Protein AF-A0A444VZX0-F1 (afdb_monomer)

Solvent-accessible surface area (backbone atoms only — not comparable to full-atom values): 15042 Å² total; per-residue (Å²): 101,45,39,44,48,32,35,31,40,82,99,42,79,63,57,51,52,61,85,56,46,52,55,49,30,54,54,52,35,51,49,31,54,76,71,71,57,57,65,90,36,51,33,39,37,41,30,40,38,40,66,66,84,80,56,59,73,70,55,31,53,57,49,48,60,55,55,70,61,46,67,43,80,48,78,61,82,48,37,36,38,34,38,40,73,32,84,66,82,77,86,50,72,66,57,45,50,54,53,50,51,56,46,49,51,56,51,60,78,64,62,54,93,86,54,81,51,58,67,67,59,52,51,51,53,52,53,52,49,51,59,52,53,75,78,45,66,46,57,60,53,37,52,52,50,50,52,50,53,52,52,52,46,38,50,54,42,50,50,57,47,51,53,56,74,70,53,91,69,72,57,74,26,62,67,75,46,52,45,81,46,51,67,38,86,99,53,40,68,58,77,47,59,88,50,49,62,60,53,30,50,56,50,45,50,56,39,53,77,68,65,44,50,31,47,96,48,38,47,48,26,26,23,31,14,61,36,65,66,63,14,44,54,69,47,57,83,44,100,89,53,48,43,76,45,74,43,61,42,74,67,49,80,52,51,82,75,46,53,73,76,59,51,65,71,71,104

pLDDT: mean 87.08, std 11.89, range [40.94, 98.19]

Radius of gyration: 23.65 Å; Cα contacts (8 Å, |Δi|>4): 360; chains: 1; bounding box: 52×46×70 Å

Structure (mmCIF, N/CA/C/O backbone):
data_AF-A0A444VZX0-F1
#
_entry.id   AF-A0A444VZX0-F1
#
loop_
_atom_site.group_PDB
_atom_site.id
_atom_site.type_symbol
_atom_site.label_atom_id
_atom_site.label_alt_id
_atom_site.label_comp_id
_atom_site.label_asym_id
_atom_site.label_entity_id
_atom_site.label_seq_id
_atom_site.pdbx_PDB_ins_code
_atom_site.Cartn_x
_atom_site.Cartn_y
_atom_site.Cartn_z
_atom_site.occupancy
_atom_site.B_iso_or_equiv
_atom_site.auth_seq_id
_atom_site.auth_comp_id
_atom_site.auth_asym_id
_atom_site.auth_atom_id
_atom_site.pdbx_PDB_model_num
ATOM 1 N N . MET A 1 1 ? -4.547 5.416 -11.842 1.00 91.88 1 MET A N 1
ATOM 2 C CA . MET A 1 1 ? -3.851 4.117 -11.771 1.00 91.88 1 MET A CA 1
ATOM 3 C C . MET A 1 1 ? -2.953 4.134 -10.544 1.00 91.88 1 MET A C 1
ATOM 5 O O . MET A 1 1 ? -2.500 5.214 -10.205 1.00 91.88 1 MET A O 1
ATOM 9 N N . GLN A 1 2 ? -2.724 3.003 -9.884 1.00 94.38 2 GLN A N 1
ATOM 10 C CA . GLN A 1 2 ? -1.768 2.849 -8.784 1.00 94.38 2 GLN A CA 1
ATOM 11 C C . GLN A 1 2 ? -0.702 1.826 -9.175 1.00 94.38 2 GLN A C 1
ATOM 13 O O . GLN A 1 2 ? -1.006 0.857 -9.871 1.00 94.38 2 GLN A O 1
ATOM 18 N N . ILE A 1 3 ? 0.539 2.054 -8.749 1.00 96.31 3 ILE A N 1
ATOM 19 C CA . ILE A 1 3 ? 1.652 1.128 -8.966 1.00 96.31 3 ILE A CA 1
ATOM 20 C C . ILE A 1 3 ? 2.151 0.677 -7.601 1.00 96.31 3 ILE A C 1
ATOM 22 O O . ILE A 1 3 ? 2.484 1.506 -6.755 1.00 96.31 3 ILE A O 1
ATOM 26 N N . TYR A 1 4 ? 2.214 -0.632 -7.401 1.00 95.56 4 TYR A N 1
ATOM 27 C CA . TYR A 1 4 ? 2.675 -1.244 -6.168 1.00 95.56 4 TYR A CA 1
ATOM 28 C C . TYR A 1 4 ? 3.956 -2.020 -6.413 1.00 95.56 4 TYR A C 1
ATOM 30 O O . TYR A 1 4 ? 4.029 -2.845 -7.320 1.00 95.56 4 TYR A O 1
ATOM 38 N N . PHE A 1 5 ? 4.937 -1.804 -5.546 1.00 95.00 5 PHE A N 1
ATOM 39 C CA . PHE A 1 5 ? 6.084 -2.689 -5.412 1.00 95.00 5 PHE A CA 1
ATOM 40 C C . PHE A 1 5 ? 5.867 -3.522 -4.163 1.00 95.00 5 PHE A C 1
ATOM 42 O O . PHE A 1 5 ? 5.698 -2.967 -3.080 1.00 95.00 5 PHE A O 1
ATOM 49 N N . ILE A 1 6 ? 5.802 -4.843 -4.316 1.00 93.75 6 ILE A N 1
ATOM 50 C CA . ILE A 1 6 ? 5.416 -5.740 -3.223 1.00 93.75 6 ILE A CA 1
ATOM 51 C C . ILE A 1 6 ? 6.531 -6.741 -2.988 1.00 93.75 6 ILE A C 1
ATOM 53 O O . ILE A 1 6 ? 6.875 -7.505 -3.886 1.00 93.75 6 ILE A O 1
ATOM 57 N N . LYS A 1 7 ? 7.074 -6.795 -1.775 1.00 91.38 7 LYS A N 1
ATOM 58 C CA . LYS A 1 7 ? 8.040 -7.833 -1.407 1.00 91.38 7 LYS A CA 1
ATOM 59 C C . LYS A 1 7 ? 7.315 -9.122 -1.025 1.00 91.38 7 LYS A C 1
ATOM 61 O O . LYS A 1 7 ? 6.342 -9.127 -0.270 1.00 91.38 7 LYS A O 1
ATOM 66 N N . SER A 1 8 ? 7.807 -10.237 -1.552 1.00 89.19 8 SER A N 1
ATOM 67 C CA . SER A 1 8 ? 7.334 -11.580 -1.224 1.00 89.19 8 SER A CA 1
ATOM 68 C C . SER A 1 8 ? 8.528 -12.488 -0.961 1.00 89.19 8 SER A C 1
ATOM 70 O O . SER A 1 8 ? 9.510 -12.455 -1.689 1.00 89.19 8 SER A O 1
ATOM 72 N N . GLY A 1 9 ? 8.464 -13.301 0.085 1.00 82.56 9 GLY A N 1
ATOM 73 C CA . GLY A 1 9 ? 9.502 -14.250 0.471 1.00 82.56 9 GLY A CA 1
ATOM 74 C C . GLY A 1 9 ? 8.897 -15.470 1.160 1.00 82.56 9 GLY A C 1
ATOM 75 O O . GLY A 1 9 ? 7.684 -15.563 1.353 1.00 82.56 9 GLY A O 1
ATOM 76 N N . PHE A 1 10 ? 9.735 -16.433 1.542 1.00 81.38 10 PHE A N 1
ATOM 77 C CA . PHE A 1 10 ? 9.251 -17.622 2.244 1.00 81.38 10 PHE A CA 1
ATOM 78 C C . PHE A 1 10 ? 8.610 -17.253 3.591 1.00 81.38 10 PHE A C 1
ATOM 80 O O . PHE A 1 10 ? 9.274 -16.675 4.453 1.00 81.38 10 PHE A O 1
ATOM 87 N N . ASN A 1 11 ? 7.331 -17.607 3.762 1.00 79.56 11 ASN A N 1
ATOM 88 C CA . ASN A 1 11 ? 6.484 -17.253 4.911 1.00 79.56 11 ASN A CA 1
ATOM 89 C C . ASN A 1 11 ? 6.357 -15.743 5.184 1.00 79.56 11 ASN A C 1
ATOM 91 O O . ASN A 1 11 ? 6.010 -15.342 6.292 1.00 79.56 11 ASN A O 1
ATOM 95 N N . SER A 1 12 ? 6.616 -14.896 4.187 1.00 77.19 12 SER A N 1
ATOM 96 C CA . SER A 1 12 ? 6.438 -13.449 4.293 1.00 77.19 12 SER A CA 1
ATOM 97 C C . SER A 1 12 ? 5.817 -12.909 3.012 1.00 77.19 12 SER A C 1
ATOM 99 O O . SER A 1 12 ? 6.392 -13.042 1.933 1.00 77.19 12 SER A O 1
ATOM 101 N N . TYR A 1 13 ? 4.662 -12.270 3.118 1.00 76.06 13 TYR A N 1
ATOM 102 C CA . TYR A 1 13 ? 4.035 -11.570 2.005 1.00 76.06 13 TYR A CA 1
ATOM 103 C C . TYR A 1 13 ? 3.615 -10.184 2.471 1.00 76.06 13 TYR A C 1
ATOM 105 O O . TYR A 1 13 ? 2.982 -10.056 3.519 1.00 76.06 13 TYR A O 1
ATOM 113 N N . GLY A 1 14 ? 3.971 -9.168 1.693 1.00 71.31 14 GLY A N 1
ATOM 114 C CA . GLY A 1 14 ? 3.689 -7.777 2.014 1.00 71.31 14 GLY A CA 1
ATOM 115 C C . GLY A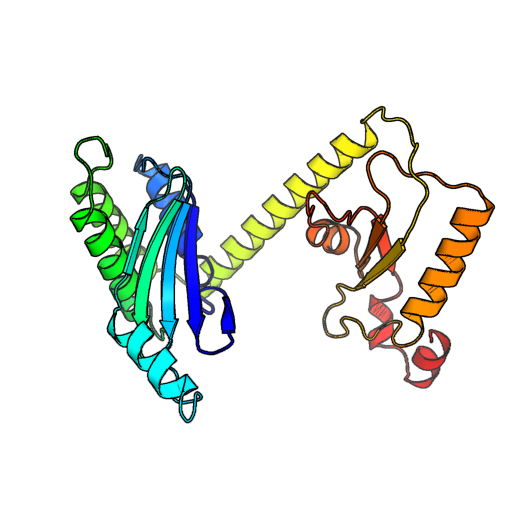 1 14 ? 4.950 -6.976 2.329 1.00 71.31 14 GLY A C 1
ATOM 116 O O . GLY A 1 14 ? 6.024 -7.518 2.587 1.00 71.31 14 GLY A O 1
ATOM 117 N N . GLY A 1 15 ? 4.792 -5.656 2.279 1.00 76.19 15 GLY A N 1
ATOM 118 C CA . GLY A 1 15 ? 5.885 -4.688 2.322 1.00 76.19 15 GLY A CA 1
ATOM 119 C C . GLY A 1 15 ? 6.195 -4.114 0.940 1.00 76.19 15 GLY A C 1
ATOM 120 O O . GLY A 1 15 ? 5.891 -4.730 -0.078 1.00 76.19 15 GLY A O 1
ATOM 121 N N . THR A 1 16 ? 6.791 -2.926 0.925 1.00 85.19 16 THR A N 1
ATOM 122 C CA . THR A 1 16 ? 7.239 -2.205 -0.278 1.00 85.19 16 THR A CA 1
ATOM 123 C C . THR A 1 16 ? 8.768 -2.104 -0.273 1.00 85.19 16 THR A C 1
ATOM 125 O O . THR A 1 16 ? 9.436 -2.765 0.531 1.00 85.19 16 THR A O 1
ATOM 128 N N . PHE A 1 17 ? 9.349 -1.327 -1.181 1.00 90.06 17 PHE A N 1
ATOM 129 C CA . PHE A 1 17 ? 10.746 -0.930 -1.078 1.00 90.06 17 PHE A CA 1
ATOM 130 C C . PHE A 1 17 ? 11.054 -0.302 0.286 1.00 90.06 17 PHE A C 1
ATOM 132 O O . PHE A 1 17 ? 10.196 0.306 0.932 1.00 90.06 17 PHE A O 1
ATOM 139 N N . ASN A 1 18 ? 12.297 -0.461 0.728 1.00 87.81 18 ASN A N 1
ATOM 140 C CA . ASN A 1 18 ? 12.760 0.194 1.944 1.00 87.81 18 ASN A CA 1
ATOM 141 C C . ASN A 1 18 ? 12.921 1.703 1.709 1.00 87.81 18 ASN A C 1
ATOM 143 O O . ASN A 1 18 ? 13.042 2.157 0.571 1.00 87.81 18 ASN A O 1
ATOM 147 N N . GLU A 1 19 ? 12.953 2.491 2.783 1.00 88.50 19 GLU A N 1
ATOM 148 C CA . GLU A 1 19 ? 13.350 3.900 2.691 1.00 88.50 19 GLU A CA 1
ATOM 149 C C . GLU A 1 19 ? 14.753 4.036 2.071 1.00 88.50 19 GLU A C 1
ATOM 151 O O . GLU A 1 19 ? 15.626 3.214 2.373 1.00 88.50 19 GLU A O 1
ATOM 156 N N . PRO A 1 20 ? 14.987 5.051 1.216 1.00 92.06 20 PRO A N 1
ATOM 157 C CA . PRO A 1 20 ? 14.093 6.170 0.869 1.00 92.06 20 PRO A CA 1
ATOM 158 C C . PRO A 1 20 ? 13.141 5.906 -0.322 1.00 92.06 20 PRO A C 1
ATOM 160 O O . PRO A 1 20 ? 12.580 6.830 -0.897 1.00 92.06 20 PRO A O 1
ATOM 163 N N . PHE A 1 21 ? 12.957 4.657 -0.740 1.00 92.50 21 PHE A N 1
ATOM 164 C CA . PHE A 1 21 ? 12.281 4.309 -1.997 1.00 92.50 21 PHE A CA 1
ATOM 165 C C . PHE A 1 21 ? 10.831 3.842 -1.829 1.00 92.50 21 PHE A C 1
ATOM 167 O O . PHE A 1 21 ? 10.167 3.475 -2.803 1.00 92.50 21 PHE A O 1
ATOM 174 N N . ARG A 1 22 ? 10.335 3.846 -0.588 1.00 91.06 22 ARG A N 1
ATOM 175 C CA . ARG A 1 22 ? 9.028 3.320 -0.167 1.00 91.06 22 ARG A CA 1
ATOM 176 C C . ARG A 1 22 ? 7.875 3.769 -1.068 1.00 91.06 22 ARG A C 1
ATOM 178 O O . ARG A 1 22 ? 6.985 2.968 -1.359 1.00 91.06 22 ARG A O 1
ATOM 185 N N . TYR A 1 23 ? 7.918 5.026 -1.513 1.00 94.19 23 TYR A N 1
ATOM 186 C CA . TYR A 1 23 ? 6.854 5.692 -2.268 1.00 94.19 23 TYR A CA 1
ATOM 187 C C . TYR A 1 23 ? 7.107 5.791 -3.780 1.00 94.19 23 TYR A C 1
ATOM 189 O O . TYR A 1 23 ? 6.368 6.482 -4.476 1.00 94.19 23 TYR A O 1
ATOM 197 N N . LEU A 1 24 ? 8.096 5.079 -4.336 1.00 94.75 24 LEU A N 1
ATOM 198 C CA . LEU A 1 24 ? 8.373 5.133 -5.781 1.00 94.75 24 LEU A CA 1
ATOM 199 C C . LEU A 1 24 ? 7.185 4.724 -6.656 1.00 94.75 24 LEU A C 1
ATOM 201 O O . LEU A 1 24 ? 7.001 5.281 -7.734 1.00 94.75 24 LEU A O 1
ATOM 205 N N . GLY A 1 25 ? 6.347 3.794 -6.192 1.00 95.81 25 GLY A N 1
ATOM 206 C CA . GLY A 1 25 ? 5.107 3.441 -6.887 1.00 95.81 25 GLY A CA 1
ATOM 207 C C . GLY A 1 25 ? 4.177 4.643 -7.071 1.00 95.81 25 GLY A C 1
ATOM 208 O O . GLY A 1 25 ? 3.657 4.864 -8.166 1.00 95.81 25 GLY A O 1
ATOM 209 N N . ASN A 1 26 ? 4.027 5.461 -6.025 1.00 95.88 26 ASN A N 1
ATOM 210 C CA . ASN A 1 26 ? 3.264 6.707 -6.066 1.00 95.88 26 ASN A CA 1
ATOM 211 C C . ASN A 1 26 ? 3.921 7.730 -6.993 1.00 95.88 26 ASN A C 1
ATOM 213 O O . ASN A 1 26 ? 3.251 8.231 -7.890 1.00 95.88 26 ASN A O 1
ATOM 217 N N . ILE A 1 27 ? 5.231 7.952 -6.845 1.00 96.56 27 ILE A N 1
ATOM 218 C CA . ILE A 1 27 ? 5.994 8.910 -7.659 1.00 96.56 27 ILE A CA 1
ATOM 219 C C . ILE A 1 27 ? 5.842 8.603 -9.158 1.00 96.56 27 ILE A C 1
ATOM 221 O O . ILE A 1 27 ? 5.518 9.490 -9.947 1.00 96.56 27 ILE A O 1
ATOM 225 N N . ILE A 1 28 ? 6.010 7.339 -9.561 1.00 97.56 28 ILE A N 1
ATOM 226 C CA . ILE A 1 28 ? 5.857 6.922 -10.965 1.00 97.56 28 ILE A CA 1
ATOM 227 C C . ILE A 1 28 ? 4.407 7.097 -11.425 1.00 97.56 28 ILE A C 1
ATOM 229 O O . ILE A 1 28 ? 4.157 7.601 -12.518 1.00 97.56 28 ILE A O 1
ATOM 233 N N . SER A 1 29 ? 3.441 6.690 -10.599 1.00 96.38 29 SER A N 1
ATOM 234 C CA . SER A 1 29 ? 2.014 6.830 -10.902 1.00 96.38 29 SER A CA 1
ATOM 235 C C . SER A 1 29 ? 1.614 8.292 -11.134 1.00 96.38 29 SER A C 1
ATOM 237 O O . SER A 1 29 ? 0.8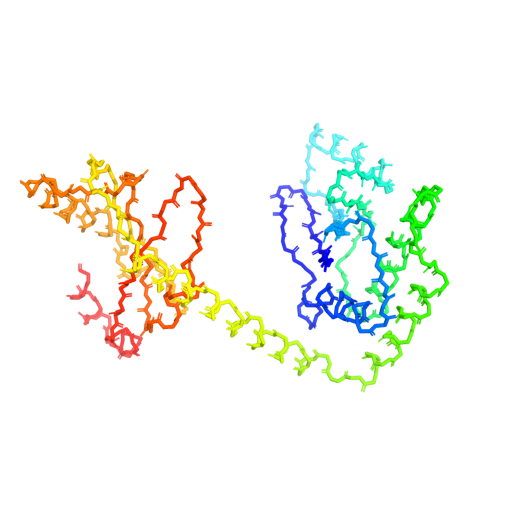77 8.593 -12.077 1.00 96.38 29 SER A O 1
ATOM 239 N N . ASP A 1 30 ? 2.089 9.202 -10.288 1.00 96.06 30 ASP A N 1
ATOM 240 C CA . ASP A 1 30 ? 1.785 10.627 -10.390 1.00 96.06 30 ASP A CA 1
ATOM 241 C C . ASP A 1 30 ? 2.485 11.250 -11.594 1.00 96.06 30 ASP A C 1
ATOM 243 O O . ASP A 1 30 ? 1.854 11.989 -12.351 1.00 96.06 30 ASP A O 1
ATOM 247 N N . ARG A 1 31 ? 3.736 10.859 -11.864 1.00 97.06 31 ARG A N 1
ATOM 248 C CA . ARG A 1 31 ? 4.437 11.257 -13.085 1.00 97.06 31 ARG A CA 1
ATOM 249 C C . ARG A 1 31 ? 3.688 10.792 -14.339 1.00 97.06 31 ARG A C 1
ATOM 251 O O . ARG A 1 31 ? 3.440 11.600 -15.225 1.00 97.06 31 ARG A O 1
ATOM 258 N N . PHE A 1 32 ? 3.250 9.536 -14.410 1.00 97.19 32 PHE A N 1
ATOM 259 C CA . PHE A 1 32 ? 2.439 9.051 -15.532 1.00 97.19 32 PHE A CA 1
ATOM 260 C C . PHE A 1 32 ? 1.141 9.836 -15.706 1.00 97.19 32 PHE A C 1
ATOM 262 O O . PHE A 1 32 ? 0.771 10.146 -16.835 1.00 97.19 32 PHE A O 1
ATOM 269 N N . ARG A 1 33 ? 0.470 10.207 -14.612 1.00 95.12 33 ARG A N 1
ATOM 270 C CA . ARG A 1 33 ? -0.738 11.036 -14.681 1.00 95.12 33 ARG A CA 1
ATOM 271 C C . ARG A 1 33 ? -0.444 12.415 -15.268 1.00 95.12 33 ARG A C 1
ATOM 273 O O . ARG A 1 33 ? -1.153 12.834 -16.176 1.00 95.12 33 ARG A O 1
ATOM 280 N N . THR A 1 34 ? 0.597 13.086 -14.779 1.00 96.44 34 THR A N 1
ATOM 281 C CA . THR A 1 34 ? 1.019 14.413 -15.258 1.00 96.44 34 THR A CA 1
ATOM 282 C C . THR A 1 34 ? 1.380 14.389 -16.739 1.00 96.44 34 THR A C 1
ATOM 284 O O . THR A 1 34 ? 1.002 15.287 -17.484 1.00 96.44 34 THR A O 1
ATOM 287 N N . GLU A 1 35 ? 2.042 13.325 -17.187 1.00 96.38 35 GLU A N 1
ATOM 288 C CA . GLU A 1 35 ? 2.453 13.165 -18.582 1.00 96.38 35 GLU A CA 1
ATOM 289 C C . GLU A 1 35 ? 1.333 12.611 -19.477 1.00 96.38 35 GLU A C 1
ATOM 291 O O . GLU A 1 35 ? 1.541 12.426 -20.672 1.00 96.38 35 GLU A O 1
ATOM 296 N N . GLY A 1 36 ? 0.138 12.315 -18.953 1.00 94.44 36 GLY A N 1
ATOM 297 C CA . GLY A 1 36 ? -0.966 11.745 -19.735 1.00 94.44 36 GLY A CA 1
ATOM 298 C C . GLY A 1 36 ? -0.657 10.340 -20.267 1.00 94.44 36 GLY A C 1
ATOM 299 O O . GLY A 1 36 ? -0.855 10.053 -21.451 1.00 94.44 36 GLY A O 1
ATOM 300 N N . VAL A 1 37 ? -0.083 9.487 -19.420 1.00 94.88 37 VAL A N 1
ATOM 301 C CA . VAL A 1 37 ? 0.106 8.051 -19.648 1.00 94.88 37 VAL A CA 1
ATOM 302 C C . VAL A 1 37 ? -1.035 7.306 -18.958 1.00 94.88 37 VAL A C 1
ATOM 304 O O . VAL A 1 37 ? -1.134 7.285 -17.730 1.00 94.88 37 VAL A O 1
ATOM 307 N N . GLU A 1 38 ? -1.884 6.655 -19.750 1.00 91.50 38 GLU A N 1
ATOM 308 C CA . GLU A 1 38 ? -3.048 5.922 -19.253 1.00 91.50 38 GLU A CA 1
ATOM 309 C C . GLU A 1 38 ? -2.946 4.434 -19.570 1.00 91.50 38 GLU A C 1
ATOM 311 O O . GLU A 1 38 ? -2.805 4.035 -20.724 1.00 91.50 38 GLU A O 1
ATOM 316 N N . PHE A 1 39 ? -3.068 3.601 -18.539 1.00 93.94 39 PHE A N 1
ATOM 317 C CA . PHE A 1 39 ? -3.189 2.156 -18.689 1.00 93.94 39 PHE A CA 1
ATOM 318 C C . PHE A 1 39 ? -4.659 1.734 -18.571 1.00 93.94 39 PHE A C 1
ATOM 320 O O . PHE A 1 39 ? -5.412 2.338 -17.806 1.00 93.94 39 PHE A O 1
ATOM 327 N N . PRO A 1 40 ? -5.073 0.633 -19.223 1.00 92.62 40 PRO A N 1
ATOM 328 C CA . PRO A 1 40 ? -6.434 0.098 -19.114 1.00 92.62 40 PRO A CA 1
ATOM 329 C C . PRO A 1 40 ? -6.712 -0.590 -17.763 1.00 92.62 40 PRO A C 1
ATOM 331 O O . PRO A 1 40 ? -7.730 -1.261 -17.602 1.00 92.62 40 PRO A O 1
ATOM 334 N N . PHE A 1 41 ? -5.801 -0.463 -16.797 1.00 93.06 41 PHE A N 1
ATOM 335 C CA . PHE A 1 41 ? -5.882 -1.076 -15.479 1.00 93.06 41 PHE A CA 1
ATOM 336 C C . PHE A 1 41 ? -5.922 0.004 -14.407 1.00 93.06 41 PHE A C 1
ATOM 338 O O . PHE A 1 41 ? -5.323 1.072 -14.537 1.00 93.06 41 PHE A O 1
ATOM 345 N N . LYS A 1 42 ? -6.597 -0.305 -13.304 1.00 95.12 42 LYS A N 1
ATOM 346 C CA . LYS A 1 42 ? -6.561 0.533 -12.109 1.00 95.12 42 LYS A CA 1
ATOM 347 C C . LYS A 1 42 ? -5.248 0.359 -11.359 1.00 95.12 42 LYS A C 1
ATOM 349 O O . LYS A 1 42 ? -4.761 1.338 -10.803 1.00 95.12 42 LYS A O 1
ATOM 354 N N . GLU A 1 43 ? -4.679 -0.842 -11.384 1.00 96.69 43 GLU A N 1
ATOM 355 C CA . GLU A 1 43 ? -3.537 -1.228 -10.557 1.00 96.69 43 GLU A CA 1
ATOM 356 C C . GLU A 1 43 ? -2.492 -2.002 -11.371 1.00 96.69 43 GLU A C 1
ATOM 358 O O . GLU A 1 43 ? -2.831 -2.856 -12.196 1.00 96.69 43 GLU A O 1
ATOM 363 N N . ILE A 1 44 ? -1.218 -1.702 -11.124 1.00 97.38 44 ILE A N 1
ATOM 364 C CA . ILE A 1 44 ? -0.065 -2.474 -11.587 1.00 97.38 44 ILE A CA 1
ATOM 365 C C . ILE A 1 44 ? 0.720 -2.915 -10.355 1.00 97.38 44 ILE A C 1
ATOM 367 O O . ILE A 1 44 ? 1.157 -2.083 -9.569 1.00 97.38 44 ILE A O 1
ATOM 371 N N . GLU A 1 45 ? 0.946 -4.211 -10.202 1.00 97.19 45 GLU A N 1
ATOM 372 C CA . GLU A 1 45 ? 1.787 -4.769 -9.149 1.00 97.19 45 GLU A CA 1
ATOM 373 C C . GLU A 1 45 ? 3.080 -5.322 -9.742 1.00 97.19 45 GLU A C 1
ATOM 375 O O . GLU A 1 45 ? 3.067 -6.185 -10.621 1.00 97.19 45 GLU A O 1
ATOM 380 N N . ILE A 1 46 ? 4.212 -4.874 -9.219 1.00 96.94 46 ILE A N 1
ATOM 381 C CA . ILE A 1 46 ? 5.521 -5.471 -9.456 1.00 96.94 46 ILE A CA 1
ATOM 382 C C . ILE A 1 46 ? 5.929 -6.163 -8.155 1.00 96.94 46 ILE A C 1
ATOM 384 O O . ILE A 1 46 ? 6.371 -5.544 -7.187 1.00 96.94 46 ILE A O 1
ATOM 388 N N . ILE A 1 47 ? 5.723 -7.476 -8.120 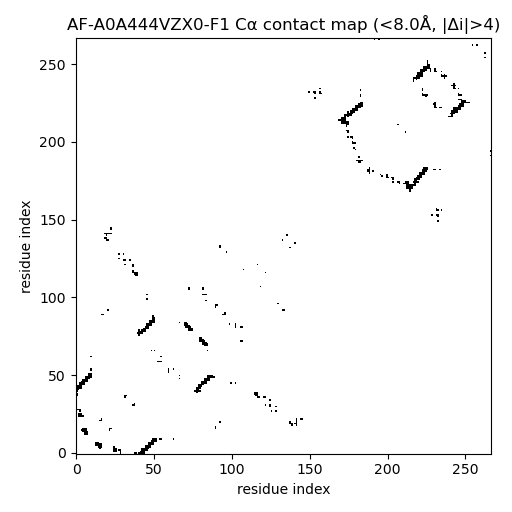1.00 95.94 47 ILE A N 1
ATOM 389 C CA . ILE A 1 47 ? 6.020 -8.332 -6.977 1.00 95.94 47 ILE A CA 1
ATOM 390 C C . ILE A 1 47 ? 7.477 -8.784 -7.073 1.00 95.94 47 ILE A C 1
ATOM 392 O O . ILE A 1 47 ? 7.883 -9.428 -8.038 1.00 95.94 47 ILE A O 1
ATOM 396 N N . LEU A 1 48 ? 8.255 -8.486 -6.044 1.00 94.62 48 LEU A N 1
ATOM 397 C CA . LEU A 1 48 ? 9.652 -8.855 -5.894 1.00 94.62 48 LEU A CA 1
ATOM 398 C C . LEU A 1 48 ? 9.731 -10.117 -5.035 1.00 94.62 48 LEU A C 1
ATOM 400 O O . LEU A 1 48 ? 9.644 -10.061 -3.806 1.00 94.62 48 LEU A O 1
ATOM 404 N N . ALA A 1 49 ? 9.858 -11.268 -5.692 1.00 94.38 49 ALA A N 1
ATOM 405 C CA . ALA A 1 49 ? 10.037 -12.548 -5.025 1.00 94.38 49 ALA A CA 1
ATOM 406 C C . ALA A 1 49 ? 11.495 -12.692 -4.573 1.00 94.38 49 ALA A C 1
ATOM 408 O O . ALA A 1 49 ? 12.376 -12.984 -5.379 1.00 94.38 49 ALA A O 1
ATOM 409 N N . LEU A 1 50 ? 11.740 -12.481 -3.282 1.00 92.00 50 LEU A N 1
ATOM 410 C CA . LEU A 1 50 ? 13.028 -12.634 -2.615 1.00 92.00 50 LEU A CA 1
ATOM 411 C C . LEU A 1 50 ? 13.351 -14.108 -2.417 1.00 92.00 50 LEU A C 1
ATOM 413 O O . LEU A 1 50 ? 12.619 -14.834 -1.732 1.00 92.00 50 LEU A O 1
ATOM 417 N N . PHE A 1 51 ? 14.473 -14.529 -3.000 1.00 92.38 51 PHE A N 1
ATOM 418 C CA . PHE A 1 51 ? 15.004 -15.869 -2.822 1.00 92.38 51 PHE A CA 1
ATOM 419 C C . PHE A 1 51 ? 15.287 -16.155 -1.340 1.00 92.38 51 PHE A C 1
ATOM 421 O O . PHE A 1 51 ? 15.858 -15.331 -0.622 1.00 92.38 51 PHE A O 1
ATOM 428 N N . SER A 1 52 ? 14.909 -17.342 -0.869 1.00 90.12 52 SER A N 1
ATOM 429 C CA . SER A 1 52 ? 15.101 -17.764 0.513 1.00 90.12 52 SER A CA 1
ATOM 430 C C . SER A 1 52 ? 15.673 -19.171 0.594 1.00 90.12 52 SER A C 1
ATOM 432 O O . SER A 1 52 ? 15.081 -20.126 0.107 1.00 90.12 52 SER A O 1
ATOM 434 N N . ASN A 1 53 ? 16.781 -19.309 1.322 1.00 88.56 53 ASN A N 1
ATOM 435 C CA . ASN A 1 53 ? 17.350 -20.606 1.699 1.00 88.56 53 ASN A CA 1
ATOM 436 C C . ASN A 1 53 ? 16.779 -21.160 3.019 1.00 88.56 53 ASN A C 1
ATOM 438 O O . ASN A 1 53 ? 17.249 -22.187 3.504 1.00 88.56 53 ASN A O 1
ATOM 442 N N . LYS A 1 54 ? 15.796 -20.478 3.627 1.00 91.12 54 LYS A N 1
ATOM 443 C CA . LYS A 1 54 ? 15.151 -20.909 4.879 1.00 91.12 54 LYS A CA 1
ATOM 444 C C . LYS A 1 54 ? 14.328 -22.208 4.772 1.00 91.12 54 LYS A C 1
ATOM 446 O O . LYS A 1 54 ? 14.380 -22.970 5.740 1.00 91.12 54 LYS A O 1
ATOM 451 N N . PRO A 1 55 ? 13.568 -22.473 3.688 1.00 90.75 55 PRO A N 1
ATOM 452 C CA . PRO A 1 55 ? 12.808 -23.715 3.560 1.00 90.75 55 PRO A CA 1
ATOM 453 C C . PRO A 1 55 ? 13.720 -24.949 3.635 1.00 90.75 55 PRO A C 1
ATOM 455 O O . PRO A 1 55 ? 14.869 -24.915 3.186 1.00 90.75 55 PRO A O 1
ATOM 458 N N . LYS A 1 56 ? 13.205 -26.066 4.160 1.00 93.12 56 LYS A N 1
ATOM 459 C CA . LYS A 1 56 ? 13.936 -27.341 4.276 1.00 93.12 56 LYS A CA 1
ATOM 460 C C . LYS A 1 56 ? 13.082 -28.508 3.776 1.00 93.12 56 LYS A C 1
ATOM 462 O O . LYS A 1 56 ? 11.860 -28.418 3.764 1.00 93.12 56 LYS A O 1
ATOM 467 N N . GLY A 1 57 ? 13.726 -29.611 3.387 1.00 93.75 57 GLY A N 1
ATOM 468 C CA . GLY A 1 57 ? 13.036 -30.819 2.916 1.00 93.75 57 GLY A CA 1
ATOM 469 C C . GLY A 1 57 ? 12.095 -30.537 1.737 1.00 93.75 57 GLY A C 1
ATOM 470 O O . GLY A 1 57 ? 12.446 -29.766 0.846 1.00 93.75 57 GLY A O 1
ATOM 471 N N . LYS A 1 58 ? 10.886 -31.111 1.771 1.00 92.75 58 LYS A N 1
ATOM 472 C CA . LYS A 1 58 ? 9.863 -30.940 0.723 1.00 92.75 58 LYS A CA 1
ATOM 473 C C . LYS A 1 58 ? 9.471 -29.479 0.486 1.00 92.75 58 LYS A C 1
ATOM 475 O O . LYS A 1 58 ? 9.258 -29.090 -0.656 1.00 92.75 58 LYS A O 1
ATOM 480 N N . ASP A 1 59 ? 9.443 -28.647 1.528 1.00 91.75 59 ASP A N 1
ATOM 481 C CA . ASP A 1 59 ? 9.113 -27.222 1.377 1.00 91.75 59 ASP A CA 1
ATOM 482 C C . ASP A 1 59 ? 10.165 -26.482 0.544 1.00 91.75 59 ASP A C 1
ATOM 484 O O . ASP A 1 59 ? 9.837 -25.538 -0.172 1.00 91.75 59 ASP A O 1
ATOM 488 N N . LYS A 1 60 ? 11.431 -26.921 0.598 1.00 93.25 60 LYS A N 1
ATOM 489 C CA . LYS A 1 60 ? 12.505 -26.378 -0.243 1.00 93.25 60 LYS A CA 1
ATOM 490 C C . LYS A 1 60 ? 12.330 -26.752 -1.705 1.00 93.25 60 LYS A C 1
ATOM 492 O O . LYS A 1 60 ? 12.540 -25.900 -2.560 1.00 93.25 60 LYS A O 1
ATOM 497 N N . GLU A 1 61 ? 11.939 -27.991 -1.985 1.00 93.56 61 GLU A N 1
ATOM 498 C CA . GLU A 1 61 ? 11.645 -28.449 -3.347 1.00 93.56 61 GLU A CA 1
ATOM 499 C C . GLU A 1 61 ? 10.477 -27.647 -3.935 1.00 93.56 61 GLU A C 1
ATOM 501 O O . GLU A 1 61 ? 10.637 -27.016 -4.975 1.00 93.56 61 GLU A O 1
ATOM 506 N N . ILE A 1 62 ? 9.358 -27.548 -3.206 1.00 92.62 62 ILE A N 1
ATOM 507 C CA . ILE A 1 62 ? 8.171 -26.783 -3.627 1.00 92.62 62 ILE A CA 1
ATOM 508 C C . ILE A 1 62 ? 8.511 -25.305 -3.856 1.00 92.62 62 ILE A C 1
ATOM 510 O O . ILE A 1 62 ? 8.113 -24.718 -4.865 1.00 92.62 62 ILE A O 1
ATOM 514 N N . TYR A 1 63 ? 9.243 -24.690 -2.923 1.00 92.12 63 TYR A N 1
ATOM 515 C CA . TYR A 1 63 ? 9.638 -23.289 -3.030 1.00 92.12 63 TYR A CA 1
ATOM 516 C C . TYR A 1 63 ? 10.556 -23.043 -4.233 1.00 92.12 63 TYR A C 1
ATOM 518 O O . TYR A 1 63 ? 10.309 -22.117 -5.005 1.00 92.12 63 TYR A O 1
ATOM 526 N N . ASN A 1 64 ? 11.582 -23.878 -4.423 1.00 93.44 64 ASN A N 1
ATOM 527 C CA . ASN A 1 64 ? 12.503 -23.758 -5.551 1.00 93.44 64 ASN A CA 1
ATOM 528 C C . ASN A 1 64 ? 11.784 -23.977 -6.888 1.00 93.44 64 ASN A C 1
ATOM 530 O O . ASN A 1 64 ? 11.999 -23.208 -7.821 1.00 93.44 64 ASN A O 1
ATOM 534 N N . ASP A 1 65 ? 10.889 -24.962 -6.975 1.00 94.12 65 ASP A N 1
ATOM 535 C CA . ASP A 1 65 ? 10.082 -25.221 -8.171 1.00 94.12 65 ASP A CA 1
ATOM 536 C C . ASP A 1 65 ? 9.180 -24.041 -8.530 1.00 94.12 65 ASP A C 1
ATOM 538 O O . ASP A 1 65 ? 8.982 -23.736 -9.707 1.00 94.12 65 ASP A O 1
ATOM 542 N N . TRP A 1 66 ? 8.607 -23.373 -7.528 1.00 93.62 66 TRP A N 1
ATOM 543 C CA . TRP A 1 66 ? 7.853 -22.142 -7.737 1.00 93.62 66 TRP A CA 1
ATOM 544 C C . TRP A 1 66 ? 8.763 -20.988 -8.182 1.00 93.62 66 TRP A C 1
ATOM 546 O O . TRP A 1 66 ? 8.454 -20.326 -9.173 1.00 93.62 66 TRP A O 1
ATOM 556 N N . PHE A 1 67 ? 9.891 -20.768 -7.498 1.00 94.69 67 PHE A N 1
ATOM 557 C CA . PHE A 1 67 ? 10.816 -19.666 -7.780 1.00 94.69 67 PHE A CA 1
ATOM 558 C C . PHE A 1 67 ? 11.436 -19.778 -9.179 1.00 94.69 67 PHE A C 1
ATOM 560 O O . PHE A 1 67 ? 11.532 -18.790 -9.902 1.00 94.69 67 PHE A O 1
ATOM 567 N N . ASN A 1 68 ? 11.775 -20.995 -9.606 1.00 94.25 68 ASN A N 1
ATOM 568 C CA . ASN A 1 68 ? 12.351 -21.277 -10.923 1.00 94.25 68 ASN A CA 1
ATOM 569 C C . ASN A 1 68 ? 11.365 -21.060 -12.086 1.00 94.25 68 ASN A C 1
ATOM 571 O O . ASN A 1 68 ? 11.783 -21.026 -13.239 1.00 94.25 68 ASN A O 1
ATOM 575 N N . LYS A 1 69 ? 10.062 -20.901 -11.809 1.00 95.31 69 LYS A N 1
ATOM 576 C CA . LYS A 1 69 ? 9.042 -20.559 -12.819 1.0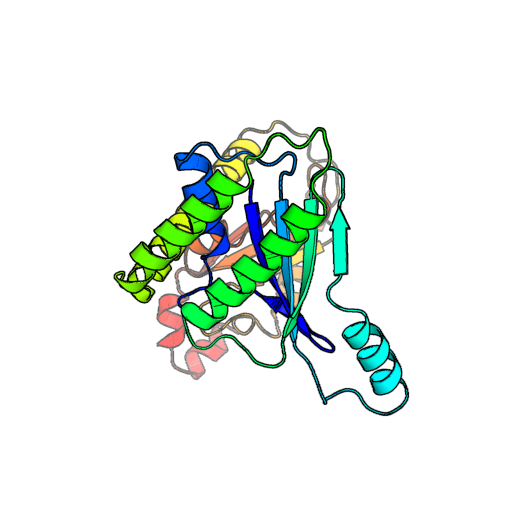0 95.31 69 LYS A CA 1
ATOM 577 C C . LYS A 1 69 ? 8.888 -19.049 -13.027 1.00 95.31 69 LYS A C 1
ATOM 579 O O . LYS A 1 69 ? 8.043 -18.635 -13.818 1.00 95.31 69 LYS A O 1
ATOM 584 N N . LEU A 1 70 ? 9.645 -18.228 -12.301 1.00 96.00 70 LEU A N 1
ATOM 585 C CA . LEU A 1 70 ? 9.635 -16.775 -12.446 1.00 96.00 70 LEU A CA 1
ATOM 586 C C . LEU A 1 70 ? 10.514 -16.325 -13.637 1.00 96.00 70 LEU A C 1
ATOM 588 O O . LEU A 1 70 ? 11.505 -16.985 -13.944 1.00 96.00 70 LEU A O 1
ATOM 592 N N . PRO A 1 71 ? 10.203 -15.187 -14.292 1.00 97.12 71 PRO A N 1
ATOM 593 C CA . PRO A 1 71 ? 9.138 -14.249 -13.953 1.00 97.12 71 PRO A CA 1
ATOM 594 C C . PRO A 1 71 ? 7.740 -14.738 -14.352 1.00 97.12 71 PRO A C 1
ATOM 596 O O . PRO A 1 71 ? 7.560 -15.421 -15.358 1.00 97.12 71 PRO A O 1
ATOM 599 N N . ARG A 1 72 ? 6.723 -14.343 -13.578 1.00 96.06 72 ARG A N 1
ATOM 600 C CA . ARG A 1 72 ? 5.311 -14.654 -13.854 1.00 96.06 72 ARG A CA 1
ATOM 601 C C . ARG A 1 72 ? 4.549 -13.389 -14.226 1.00 96.06 72 ARG A C 1
ATOM 603 O O . ARG A 1 72 ? 4.753 -12.343 -13.624 1.00 96.06 72 ARG A O 1
ATOM 610 N N . PHE A 1 73 ? 3.627 -13.511 -15.175 1.00 97.25 73 PHE A N 1
ATOM 611 C CA . PHE A 1 73 ? 2.707 -12.447 -15.568 1.00 97.25 73 PHE A CA 1
ATOM 612 C C . PHE A 1 73 ? 1.263 -12.845 -15.256 1.00 97.25 73 PHE A C 1
ATOM 614 O O . PHE A 1 73 ? 0.852 -13.979 -15.517 1.00 97.25 73 PHE A O 1
ATOM 621 N N . TYR A 1 74 ? 0.487 -11.904 -14.733 1.00 96.44 74 TYR A N 1
ATOM 622 C CA . TYR A 1 74 ? -0.945 -12.026 -14.506 1.00 96.44 74 TYR A CA 1
ATOM 623 C C . TYR A 1 74 ? -1.662 -10.765 -14.992 1.00 96.44 74 TYR A C 1
ATOM 625 O O . TYR A 1 74 ? -1.189 -9.647 -14.805 1.00 96.44 74 TYR A O 1
ATOM 633 N N . ARG A 1 75 ? -2.833 -10.950 -15.604 1.00 95.38 75 ARG A N 1
ATOM 634 C CA . ARG A 1 75 ? -3.687 -9.860 -16.071 1.00 95.38 75 ARG A CA 1
ATOM 635 C C . ARG A 1 75 ? -5.137 -10.153 -15.721 1.00 95.38 75 ARG A C 1
ATOM 637 O O . ARG A 1 75 ? -5.744 -11.052 -16.299 1.00 95.38 75 ARG A O 1
ATOM 644 N N . GLY A 1 76 ? -5.679 -9.365 -14.804 1.00 93.69 76 GLY A N 1
ATOM 645 C CA . GLY A 1 76 ? -7.097 -9.307 -14.478 1.00 93.69 76 GLY A CA 1
ATOM 646 C C . GLY A 1 76 ? -7.813 -8.161 -15.200 1.00 93.69 76 GLY A C 1
ATOM 647 O O . GLY A 1 76 ? -7.263 -7.503 -16.082 1.00 93.69 76 GLY A O 1
ATOM 648 N N . LYS A 1 77 ? -9.071 -7.919 -14.807 1.00 91.00 77 LYS A N 1
ATOM 649 C CA . LYS A 1 77 ? -9.899 -6.827 -15.351 1.00 91.00 77 LYS A CA 1
ATOM 650 C C . LYS A 1 77 ? -9.405 -5.443 -14.919 1.00 91.00 77 LYS A C 1
ATOM 652 O O . LYS A 1 77 ? -9.368 -4.536 -15.736 1.00 91.00 77 LYS A O 1
ATOM 657 N N . ASN A 1 78 ? -9.049 -5.294 -13.643 1.00 94.44 78 ASN A N 1
ATOM 658 C CA . ASN A 1 78 ? -8.643 -4.012 -13.053 1.00 94.44 78 ASN A CA 1
ATOM 659 C C . ASN A 1 78 ? -7.167 -3.976 -12.645 1.00 94.44 78 ASN A C 1
ATOM 661 O O . ASN A 1 78 ? -6.674 -2.907 -12.305 1.00 94.44 78 ASN A O 1
ATOM 665 N N . ILE A 1 79 ? -6.487 -5.119 -12.662 1.00 96.00 79 ILE A N 1
ATOM 666 C CA . ILE A 1 79 ? -5.142 -5.274 -12.120 1.00 96.00 79 ILE A CA 1
ATOM 667 C C . ILE A 1 79 ? -4.258 -6.027 -13.104 1.00 96.00 79 ILE A C 1
ATOM 669 O O . ILE A 1 79 ? -4.707 -6.973 -13.761 1.00 96.00 79 ILE A O 1
ATOM 673 N N . LEU A 1 80 ? -3.004 -5.618 -13.181 1.00 96.38 80 LEU A N 1
ATOM 674 C CA . LEU A 1 80 ? -1.933 -6.346 -13.835 1.00 96.38 80 LEU A CA 1
ATOM 675 C C . LEU A 1 80 ? -0.855 -6.622 -12.792 1.00 96.38 80 LEU A C 1
ATOM 677 O O . LEU A 1 80 ? -0.480 -5.709 -12.069 1.00 96.38 80 LEU A O 1
ATOM 681 N N . SER A 1 81 ? -0.319 -7.840 -12.751 1.00 97.19 81 SER A N 1
ATOM 682 C CA . SER A 1 81 ? 0.754 -8.186 -11.815 1.00 97.19 81 SE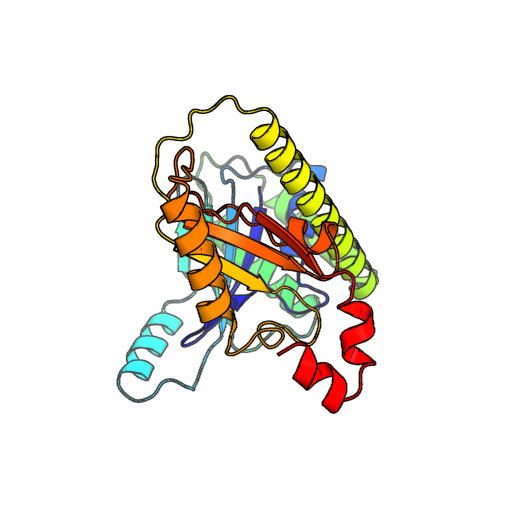R A CA 1
ATOM 683 C C . SER A 1 81 ? 1.908 -8.883 -12.534 1.00 97.19 81 SER A C 1
ATOM 685 O O . SER A 1 81 ? 1.703 -9.802 -13.332 1.00 97.19 81 SER A O 1
ATOM 687 N N . VAL A 1 82 ? 3.134 -8.473 -12.226 1.00 97.88 82 VAL A N 1
ATOM 688 C CA . VAL A 1 82 ? 4.379 -9.110 -12.662 1.00 97.88 82 VAL A CA 1
ATOM 689 C C . VAL A 1 82 ? 5.138 -9.565 -11.427 1.00 97.88 82 VAL A C 1
ATOM 691 O O . VAL A 1 82 ? 5.389 -8.768 -10.533 1.00 97.88 82 VAL A O 1
ATOM 694 N N . THR A 1 83 ? 5.525 -10.836 -11.363 1.00 97.25 83 THR A N 1
ATOM 695 C CA . THR A 1 83 ? 6.377 -11.363 -10.290 1.00 97.25 83 THR A CA 1
ATOM 696 C C . THR A 1 83 ? 7.783 -11.589 -10.821 1.00 97.25 83 THR A C 1
ATOM 698 O O . THR A 1 83 ? 7.973 -12.416 -11.712 1.00 97.25 83 THR A O 1
ATOM 701 N N . LEU A 1 84 ? 8.758 -10.866 -10.274 1.00 96.75 84 LEU A N 1
ATOM 702 C CA . LEU A 1 84 ? 10.169 -10.916 -10.646 1.00 96.75 84 LEU A CA 1
ATOM 703 C C . LEU A 1 84 ? 10.974 -11.714 -9.609 1.00 96.75 84 LEU A C 1
ATOM 705 O O . LEU A 1 84 ? 10.777 -11.502 -8.410 1.00 96.75 84 LEU A O 1
ATOM 709 N N . PRO A 1 85 ? 11.907 -12.587 -10.033 1.00 95.44 85 PRO A N 1
ATOM 710 C CA . PRO A 1 85 ? 12.849 -13.208 -9.112 1.00 95.44 85 PRO A CA 1
ATOM 711 C C . PRO A 1 85 ? 13.932 -12.198 -8.713 1.00 95.44 85 PRO A C 1
ATOM 713 O O . PRO A 1 85 ? 14.573 -11.590 -9.578 1.00 95.44 85 PRO A O 1
ATOM 716 N N . VAL A 1 86 ? 14.161 -12.045 -7.408 1.00 93.12 86 VAL A N 1
ATOM 717 C CA . VAL A 1 86 ? 15.223 -11.204 -6.843 1.00 93.12 86 VAL A CA 1
ATOM 718 C C . VAL A 1 86 ? 16.029 -11.978 -5.799 1.00 93.12 86 VAL A C 1
ATOM 720 O O . VAL A 1 86 ? 15.486 -12.713 -4.978 1.00 93.12 86 VAL A O 1
ATOM 723 N N . PHE A 1 87 ? 17.353 -11.832 -5.834 1.00 88.81 87 PHE A N 1
ATOM 724 C CA . PHE A 1 87 ? 18.274 -12.576 -4.960 1.00 88.81 87 PHE A CA 1
ATOM 725 C C . PHE A 1 87 ? 18.755 -11.767 -3.752 1.00 88.81 87 PHE A C 1
ATOM 727 O O . PHE A 1 87 ? 19.314 -12.328 -2.812 1.00 88.81 87 PHE A O 1
ATOM 734 N N . ALA A 1 88 ? 18.533 -10.455 -3.764 1.00 82.56 88 ALA A N 1
ATOM 735 C CA . ALA A 1 88 ? 18.879 -9.548 -2.684 1.00 82.56 88 ALA A CA 1
ATOM 736 C C . ALA A 1 88 ? 17.881 -8.386 -2.642 1.00 82.56 88 ALA A C 1
ATOM 738 O O . ALA A 1 88 ? 17.172 -8.134 -3.616 1.00 82.56 88 ALA A O 1
ATOM 739 N N . ASN A 1 89 ? 17.852 -7.685 -1.508 1.00 81.00 89 ASN A N 1
ATOM 740 C CA . ASN A 1 89 ? 17.179 -6.395 -1.424 1.00 81.00 89 ASN A CA 1
ATOM 741 C C . ASN A 1 89 ? 17.935 -5.352 -2.252 1.00 81.00 89 ASN A C 1
ATOM 743 O O . ASN A 1 89 ? 19.163 -5.405 -2.365 1.00 81.00 89 ASN A O 1
ATOM 747 N N . GLU A 1 90 ? 17.176 -4.392 -2.756 1.00 82.69 90 GLU A N 1
ATOM 748 C CA . GLU A 1 90 ? 17.658 -3.175 -3.383 1.00 82.69 90 GLU A CA 1
ATOM 749 C C . GLU A 1 90 ? 18.580 -2.374 -2.450 1.00 82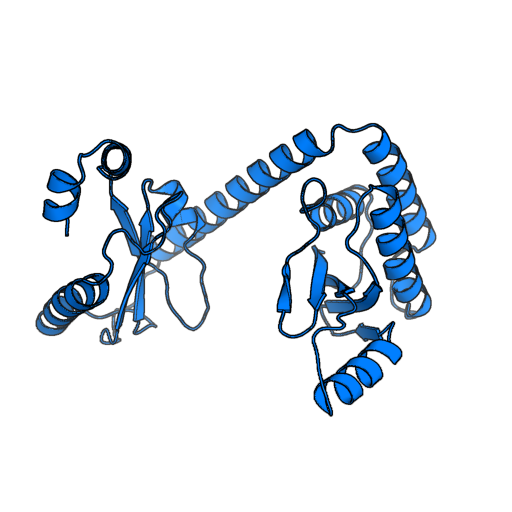.69 90 GLU A C 1
ATOM 751 O O . GLU A 1 90 ? 18.326 -2.286 -1.244 1.00 82.69 90 GLU A O 1
ATOM 756 N N . LYS A 1 91 ? 19.665 -1.809 -2.997 1.00 85.50 91 LYS A N 1
ATOM 757 C CA . LYS A 1 91 ? 20.628 -0.989 -2.240 1.00 85.50 91 LYS A CA 1
ATOM 758 C C . LYS A 1 91 ? 20.805 0.406 -2.823 1.00 85.50 91 LYS A C 1
ATOM 760 O O . LYS A 1 91 ? 21.206 1.312 -2.097 1.00 85.50 91 LYS A O 1
ATOM 765 N N . SER A 1 92 ? 20.526 0.573 -4.110 1.00 92.19 92 SER A N 1
ATOM 766 C CA . SER A 1 92 ? 20.699 1.826 -4.837 1.00 92.19 92 SER A CA 1
ATOM 767 C C . SER A 1 92 ? 19.482 2.157 -5.700 1.00 92.19 92 SER A C 1
ATOM 769 O O . SER A 1 92 ? 18.647 1.299 -5.985 1.00 92.19 92 SER A O 1
ATOM 771 N N . LEU A 1 93 ? 19.402 3.414 -6.140 1.00 93.81 93 LEU A N 1
ATOM 772 C CA . LEU A 1 93 ? 18.404 3.858 -7.114 1.00 93.81 93 LEU A CA 1
ATOM 773 C C . LEU A 1 93 ? 18.526 3.081 -8.436 1.00 93.81 93 LEU A C 1
ATOM 775 O O . LEU A 1 93 ? 17.512 2.712 -9.021 1.00 93.81 93 LEU A O 1
ATOM 779 N N . GLU A 1 94 ? 19.755 2.784 -8.864 1.00 94.00 94 GLU A N 1
ATOM 780 C CA . GLU A 1 94 ? 20.033 2.014 -10.079 1.00 94.00 94 GLU A CA 1
ATOM 781 C C . GLU A 1 94 ? 19.456 0.593 -9.986 1.00 94.00 94 GLU A C 1
ATOM 783 O O . GLU A 1 94 ? 18.730 0.168 -10.885 1.00 94.00 94 GLU A O 1
ATOM 788 N N . ASP A 1 95 ? 19.688 -0.116 -8.871 1.00 92.12 95 ASP A N 1
ATOM 789 C CA . ASP A 1 95 ? 19.135 -1.466 -8.657 1.00 92.12 95 ASP A CA 1
ATOM 790 C C . ASP A 1 95 ? 17.608 -1.468 -8.816 1.00 92.12 95 ASP A C 1
ATOM 792 O O . ASP A 1 95 ? 17.009 -2.385 -9.381 1.00 92.12 95 ASP A O 1
ATOM 796 N N . ILE A 1 96 ? 16.966 -0.424 -8.298 1.00 93.75 96 ILE A N 1
ATOM 797 C CA . ILE A 1 96 ? 15.516 -0.274 -8.305 1.00 93.75 96 ILE A CA 1
ATOM 798 C C . ILE A 1 96 ? 15.010 0.014 -9.708 1.00 93.75 96 ILE A C 1
ATOM 800 O O . ILE A 1 96 ? 14.062 -0.637 -10.148 1.00 93.75 96 ILE A O 1
ATOM 804 N N . PHE A 1 97 ? 15.624 0.954 -10.425 1.00 96.44 97 PHE A N 1
ATOM 805 C CA . PHE A 1 97 ? 15.215 1.263 -11.791 1.00 96.44 97 PHE A CA 1
ATOM 806 C C . PHE A 1 97 ? 15.427 0.077 -12.728 1.00 96.44 97 PHE A C 1
ATOM 808 O O . PHE A 1 97 ? 14.544 -0.212 -13.533 1.00 96.44 97 PHE A O 1
ATOM 815 N N . GLN A 1 98 ? 16.479 -0.723 -12.538 1.00 95.00 98 GLN A N 1
ATOM 816 C CA . GLN A 1 98 ? 16.625 -1.998 -13.246 1.00 95.00 98 GLN A CA 1
ATOM 817 C C . GLN A 1 98 ? 15.437 -2.946 -12.997 1.00 95.00 98 GLN A C 1
ATOM 819 O O . GLN A 1 98 ? 14.940 -3.576 -13.934 1.00 95.00 98 GLN A O 1
ATOM 824 N N . LEU A 1 99 ? 14.932 -3.048 -11.761 1.00 95.12 99 LEU A N 1
ATOM 825 C CA . LEU A 1 99 ? 13.738 -3.850 -11.456 1.00 95.12 99 LEU A CA 1
ATOM 826 C C . LEU A 1 99 ? 12.471 -3.271 -12.094 1.00 95.12 99 LEU A C 1
ATOM 828 O O . LEU A 1 99 ? 11.657 -4.029 -12.628 1.00 95.12 99 LEU A O 1
ATOM 832 N N . ILE A 1 100 ? 12.316 -1.947 -12.063 1.00 96.81 100 ILE A N 1
ATOM 833 C CA . ILE A 1 100 ? 11.198 -1.236 -12.692 1.00 96.81 100 ILE A CA 1
ATOM 834 C C . ILE A 1 100 ? 11.191 -1.516 -14.195 1.00 96.81 100 ILE A C 1
ATOM 836 O O . ILE A 1 100 ? 10.179 -1.989 -14.715 1.00 96.81 100 ILE A O 1
ATOM 840 N N . TYR A 1 101 ? 12.317 -1.301 -14.880 1.00 97.88 101 TYR A N 1
ATOM 841 C CA . TYR A 1 101 ? 12.442 -1.535 -16.316 1.00 97.88 101 TYR A CA 1
ATOM 842 C C . TYR A 1 101 ? 12.128 -2.980 -16.677 1.00 97.88 101 TYR A C 1
ATOM 844 O O . TYR A 1 101 ? 11.265 -3.210 -17.520 1.00 97.88 101 TYR A O 1
ATOM 852 N N . ARG A 1 102 ? 12.705 -3.959 -15.970 1.00 96.81 102 ARG A N 1
ATOM 853 C CA . ARG A 1 102 ? 12.394 -5.382 -16.192 1.00 96.81 102 ARG A CA 1
ATOM 854 C C . ARG A 1 102 ? 10.910 -5.697 -15.997 1.00 96.81 102 ARG A C 1
ATOM 856 O O . ARG A 1 102 ? 10.340 -6.492 -16.743 1.00 96.81 102 ARG A O 1
ATOM 863 N N . GLY A 1 103 ? 10.275 -5.089 -14.994 1.00 97.44 103 GLY A N 1
ATOM 864 C CA . GLY A 1 103 ? 8.837 -5.214 -14.765 1.00 97.44 103 GLY A CA 1
ATOM 865 C C . GLY A 1 103 ? 8.030 -4.693 -15.952 1.00 97.44 103 GLY A C 1
ATOM 866 O O . GLY A 1 103 ? 7.206 -5.421 -16.505 1.00 97.44 103 GLY A O 1
ATOM 867 N N . PHE A 1 104 ? 8.304 -3.463 -16.388 1.00 97.88 104 PHE A N 1
ATOM 868 C CA . PHE A 1 104 ? 7.607 -2.829 -17.507 1.00 97.88 104 PHE A CA 1
ATOM 869 C C . PHE A 1 104 ? 7.890 -3.490 -18.859 1.00 97.88 104 PHE A C 1
ATOM 871 O O . PHE A 1 104 ? 6.970 -3.628 -19.658 1.00 97.88 104 PHE A O 1
ATOM 878 N N . GLU A 1 105 ? 9.095 -3.997 -19.107 1.00 97.94 105 GLU A N 1
ATOM 879 C CA . GLU A 1 105 ? 9.410 -4.781 -20.308 1.00 97.94 105 GLU A CA 1
ATOM 880 C C . GLU A 1 105 ? 8.503 -6.009 -20.444 1.00 97.94 105 GLU A C 1
ATOM 882 O O . GLU A 1 105 ? 7.966 -6.276 -21.522 1.00 97.94 105 GLU A O 1
ATOM 887 N N . LEU A 1 106 ? 8.252 -6.723 -19.341 1.00 97.50 106 LEU A N 1
ATOM 888 C CA . LEU A 1 106 ? 7.317 -7.850 -19.331 1.00 97.50 106 LEU A CA 1
ATOM 889 C C . LEU A 1 106 ? 5.872 -7.402 -19.577 1.00 97.50 106 LEU A C 1
ATOM 891 O O . LEU A 1 106 ? 5.123 -8.107 -20.256 1.00 97.50 106 LEU A O 1
ATOM 895 N N . ILE A 1 107 ? 5.483 -6.228 -19.071 1.00 96.88 107 ILE A N 1
ATOM 896 C CA . ILE A 1 107 ? 4.174 -5.619 -19.353 1.00 96.88 107 ILE A CA 1
ATOM 897 C C . ILE A 1 107 ? 4.048 -5.310 -20.846 1.00 96.88 107 ILE A C 1
ATOM 899 O O . ILE A 1 107 ? 3.050 -5.668 -21.473 1.00 96.88 107 ILE A O 1
ATOM 903 N N . PHE A 1 108 ? 5.067 -4.694 -21.440 1.00 96.81 108 PHE A N 1
ATOM 904 C CA . PHE A 1 108 ? 5.091 -4.328 -22.854 1.00 96.81 108 PHE A CA 1
ATOM 905 C C . PHE A 1 108 ? 5.047 -5.558 -23.760 1.00 96.81 108 PHE A C 1
ATOM 907 O O . PHE A 1 108 ? 4.260 -5.593 -24.703 1.00 96.81 108 PHE A O 1
ATOM 914 N N . ALA A 1 109 ? 5.800 -6.608 -23.426 1.00 96.25 109 ALA A N 1
ATOM 915 C CA . ALA A 1 109 ? 5.795 -7.873 -24.161 1.00 96.25 109 ALA A CA 1
ATOM 916 C C . ALA A 1 109 ? 4.432 -8.595 -24.134 1.00 96.25 109 ALA A C 1
ATOM 918 O O . ALA A 1 109 ? 4.182 -9.488 -24.946 1.00 96.25 109 ALA A O 1
ATOM 919 N N . LYS A 1 110 ? 3.547 -8.236 -23.195 1.00 95.62 110 LYS A N 1
ATOM 920 C CA . LYS A 1 110 ? 2.187 -8.780 -23.050 1.00 95.62 110 LYS A CA 1
ATOM 921 C C . LYS A 1 110 ? 1.091 -7.766 -23.395 1.00 95.62 110 LYS A C 1
ATOM 923 O O . LYS A 1 110 ? -0.083 -8.021 -23.102 1.00 95.62 110 LYS A O 1
ATOM 928 N N . LYS A 1 111 ? 1.458 -6.648 -24.033 1.00 94.19 111 LYS A N 1
ATOM 929 C CA . LYS A 1 111 ? 0.523 -5.640 -24.537 1.00 94.19 111 LYS A CA 1
ATOM 930 C C . LYS A 1 111 ? -0.465 -6.278 -25.519 1.00 94.19 111 LYS A C 1
ATOM 932 O O . LYS A 1 111 ? -0.073 -6.999 -26.435 1.00 94.19 111 LYS A O 1
ATOM 937 N N . LYS A 1 112 ? -1.758 -6.016 -25.332 1.00 93.25 112 LYS A N 1
ATOM 938 C CA . LYS A 1 112 ? -2.821 -6.404 -26.269 1.00 93.25 112 LYS A CA 1
ATOM 939 C C . LYS A 1 112 ? -3.050 -5.304 -27.302 1.00 93.25 112 LYS A C 1
ATOM 941 O O . LYS A 1 112 ? -2.731 -4.145 -27.065 1.00 93.25 112 LYS A O 1
ATOM 946 N N . LYS A 1 113 ? -3.658 -5.666 -28.434 1.00 89.62 113 LYS A N 1
ATOM 947 C CA . LYS A 1 113 ? -3.986 -4.728 -29.520 1.00 89.62 113 LYS A CA 1
ATOM 948 C C . LYS A 1 113 ? -4.820 -3.529 -29.044 1.00 89.62 113 LYS A C 1
ATOM 950 O O . LYS A 1 113 ? -4.577 -2.420 -29.498 1.00 89.62 113 LYS A O 1
ATOM 955 N N . ASP A 1 114 ? -5.744 -3.760 -28.114 1.00 89.38 114 ASP A N 1
ATOM 956 C CA . ASP A 1 114 ? -6.665 -2.731 -27.608 1.00 89.38 114 ASP A CA 1
ATOM 957 C C . ASP A 1 114 ? -6.085 -1.925 -26.431 1.00 89.38 114 ASP A C 1
ATOM 959 O O . ASP A 1 114 ? -6.755 -1.057 -25.875 1.00 89.38 114 ASP A O 1
ATOM 963 N N . ASP A 1 115 ? -4.842 -2.202 -26.027 1.00 91.00 115 ASP A N 1
ATOM 964 C CA . ASP A 1 115 ? -4.170 -1.416 -25.001 1.00 91.00 115 ASP A CA 1
ATOM 965 C C . ASP A 1 115 ? -3.630 -0.118 -25.616 1.00 91.00 115 ASP A C 1
ATOM 967 O O . ASP A 1 115 ? -2.707 -0.131 -26.435 1.00 91.00 115 ASP A O 1
ATOM 971 N N . LEU A 1 116 ? -4.182 1.016 -25.191 1.00 88.88 116 LEU A N 1
ATOM 972 C CA . LEU A 1 116 ? -3.887 2.322 -25.789 1.00 88.88 116 LEU A CA 1
ATOM 973 C C . LEU A 1 116 ? -2.626 3.011 -25.241 1.00 88.88 116 LEU A C 1
ATOM 975 O O . LEU A 1 116 ? -2.228 4.039 -25.779 1.00 88.88 116 LEU A O 1
ATOM 979 N N . TYR A 1 117 ? -1.967 2.461 -24.213 1.00 92.38 117 TYR A N 1
ATOM 980 C CA . TYR A 1 117 ? -0.766 3.086 -23.647 1.00 92.38 117 TYR A CA 1
ATOM 981 C C . TYR A 1 117 ? 0.401 3.083 -24.645 1.00 92.38 117 TYR A C 1
ATOM 983 O O . TYR A 1 117 ? 0.716 2.059 -25.256 1.00 92.38 117 TYR A O 1
ATOM 991 N N . ASP A 1 118 ? 1.078 4.218 -24.791 1.00 95.06 118 ASP A N 1
ATOM 992 C CA . ASP A 1 118 ? 2.259 4.354 -25.644 1.00 95.06 118 ASP A CA 1
ATOM 993 C C . ASP A 1 118 ? 3.506 3.825 -24.917 1.00 95.06 118 ASP A C 1
ATOM 995 O O . ASP A 1 118 ? 3.907 4.354 -23.882 1.00 95.06 118 ASP A O 1
ATOM 999 N N . ILE A 1 119 ? 4.111 2.759 -25.454 1.00 96.69 119 ILE A N 1
ATOM 1000 C CA . ILE A 1 119 ? 5.290 2.113 -24.859 1.00 96.69 119 ILE A CA 1
ATOM 1001 C C . ILE A 1 119 ? 6.486 3.068 -24.835 1.00 96.69 119 ILE A C 1
ATOM 1003 O O . ILE A 1 119 ? 7.193 3.123 -23.830 1.00 96.69 119 ILE A O 1
ATOM 1007 N N . GLU A 1 120 ? 6.721 3.810 -25.916 1.00 97.12 120 GLU A N 1
ATOM 1008 C CA . GLU A 1 120 ? 7.890 4.685 -26.016 1.00 97.12 120 GLU A CA 1
ATOM 1009 C C . GLU A 1 120 ? 7.737 5.885 -25.088 1.00 97.12 120 GLU A C 1
ATOM 1011 O O . GLU A 1 120 ? 8.679 6.239 -24.380 1.00 97.12 120 GLU A O 1
ATOM 1016 N N . LYS A 1 121 ? 6.517 6.415 -24.968 1.00 97.62 121 LYS A N 1
ATOM 1017 C CA . LYS A 1 121 ? 6.207 7.437 -23.966 1.00 97.62 121 LYS A CA 1
ATOM 1018 C C . LYS A 1 121 ? 6.435 6.931 -22.541 1.00 97.62 121 LYS A C 1
ATOM 1020 O O . LYS A 1 121 ? 7.060 7.624 -21.747 1.00 97.62 121 LYS A O 1
ATOM 1025 N N . VAL A 1 122 ? 5.982 5.719 -22.202 1.00 97.88 122 VAL A N 1
ATOM 1026 C CA . VAL A 1 122 ? 6.217 5.142 -20.863 1.00 97.88 122 VAL A CA 1
ATOM 1027 C C . VAL A 1 122 ? 7.718 5.029 -20.577 1.00 97.88 122 VAL A C 1
ATOM 1029 O O . VAL A 1 122 ? 8.162 5.447 -19.509 1.00 97.88 122 VAL A O 1
ATOM 1032 N N . LYS A 1 123 ? 8.509 4.505 -21.523 1.00 98.19 123 LYS A N 1
ATOM 1033 C CA . LYS A 1 123 ? 9.972 4.396 -21.380 1.00 98.19 123 LYS A CA 1
ATOM 1034 C C . LYS A 1 123 ? 10.631 5.758 -21.195 1.00 98.19 123 LYS A C 1
ATOM 1036 O O . LYS A 1 123 ? 11.448 5.911 -20.292 1.00 98.19 123 LYS A O 1
ATOM 1041 N N . GLN A 1 124 ? 10.261 6.736 -22.021 1.00 98.12 124 GLN A N 1
ATOM 1042 C CA . GLN A 1 124 ? 10.779 8.098 -21.933 1.00 98.12 124 GLN A CA 1
ATOM 1043 C C . GLN A 1 124 ? 10.502 8.695 -20.553 1.00 98.12 124 GLN A C 1
ATOM 1045 O O . GLN A 1 124 ? 11.409 9.227 -19.921 1.00 98.12 124 GLN A O 1
ATOM 1050 N N . VAL A 1 125 ? 9.268 8.567 -20.065 1.00 98.19 125 VAL A N 1
ATOM 1051 C CA . VAL A 1 125 ? 8.871 9.111 -18.766 1.00 98.19 125 VAL A CA 1
ATOM 1052 C C . VAL A 1 125 ? 9.623 8.438 -17.615 1.00 98.19 125 VAL A C 1
ATOM 1054 O O . VAL A 1 125 ? 10.085 9.129 -16.711 1.00 98.19 125 VAL A O 1
ATOM 1057 N N . LEU A 1 126 ? 9.791 7.112 -17.651 1.00 98.19 126 LEU A N 1
ATOM 1058 C CA . LEU A 1 126 ? 10.585 6.398 -16.645 1.00 98.19 126 LEU A CA 1
ATOM 1059 C C . LEU A 1 126 ? 12.061 6.821 -16.669 1.00 98.19 126 LEU A C 1
ATOM 1061 O O . LEU A 1 126 ? 12.633 7.057 -15.611 1.00 98.19 126 LEU A O 1
ATOM 1065 N N . SER A 1 127 ? 12.651 6.968 -17.858 1.00 97.81 127 SER A N 1
ATOM 1066 C CA . SER A 1 127 ? 14.050 7.381 -18.017 1.00 97.81 127 SER A CA 1
ATOM 1067 C C . SER A 1 127 ? 14.300 8.810 -17.537 1.00 97.81 127 SER A C 1
ATOM 1069 O O . SER A 1 127 ? 15.275 9.059 -16.832 1.00 97.81 127 SER A O 1
ATOM 1071 N N . LEU A 1 128 ? 13.404 9.746 -17.859 1.00 97.88 128 LEU A N 1
ATOM 1072 C CA . LEU A 1 128 ? 13.489 11.114 -17.346 1.00 97.88 128 LEU A CA 1
ATOM 1073 C C . LEU A 1 128 ? 13.370 11.139 -15.820 1.00 97.88 128 LEU A C 1
ATOM 1075 O O . LEU A 1 128 ? 14.165 11.804 -15.160 1.00 97.88 128 LEU A O 1
ATOM 1079 N N . LEU A 1 129 ? 12.431 10.371 -15.261 1.00 97.94 129 LEU A N 1
ATOM 1080 C CA . LEU A 1 129 ? 12.255 10.276 -13.815 1.00 97.94 129 LEU A CA 1
ATOM 1081 C C . LEU A 1 129 ? 13.497 9.697 -13.120 1.00 97.94 129 LEU A C 1
ATOM 1083 O O . LEU A 1 129 ? 13.871 10.176 -12.055 1.00 97.94 129 LEU A O 1
ATOM 1087 N N . GLU A 1 130 ? 14.158 8.696 -13.705 1.00 97.94 130 GLU A N 1
ATOM 1088 C CA . GLU A 1 130 ? 15.417 8.163 -13.170 1.00 97.94 130 GLU A CA 1
ATOM 1089 C C . GLU A 1 130 ? 16.492 9.252 -13.062 1.00 97.94 130 GLU A C 1
ATOM 1091 O O . GLU A 1 130 ? 17.092 9.424 -12.001 1.00 97.94 130 GLU A O 1
ATOM 1096 N N . ILE A 1 131 ? 16.694 10.025 -14.134 1.00 97.38 131 ILE A N 1
ATOM 1097 C CA . ILE A 1 131 ? 17.684 11.113 -14.192 1.00 97.38 131 ILE A CA 1
ATOM 1098 C C . ILE A 1 131 ? 17.360 12.211 -13.169 1.00 97.38 131 ILE A C 1
ATOM 1100 O O . ILE A 1 131 ? 18.253 12.727 -12.493 1.00 97.38 131 ILE A O 1
ATOM 1104 N N . GLU A 1 132 ? 16.086 12.576 -13.029 1.00 97.00 132 GLU A N 1
ATOM 1105 C CA . GLU A 1 132 ? 15.643 13.537 -12.014 1.00 97.00 132 GLU A CA 1
ATOM 1106 C C . GLU A 1 132 ? 15.951 13.031 -10.597 1.00 97.00 132 GLU A C 1
ATOM 1108 O O . GLU A 1 132 ? 16.520 13.756 -9.776 1.00 97.00 132 GLU A O 1
ATOM 1113 N N . LEU A 1 133 ? 15.624 11.769 -10.313 1.00 96.94 133 LEU A N 1
ATOM 1114 C CA . LEU A 1 133 ? 15.811 11.170 -8.994 1.00 96.94 133 LEU A CA 1
ATOM 1115 C C . LEU A 1 133 ? 17.287 10.974 -8.628 1.00 96.94 133 LEU A C 1
ATOM 1117 O O . LEU A 1 133 ? 17.624 11.076 -7.451 1.00 96.94 133 LEU A O 1
ATOM 1121 N N . GLN A 1 134 ? 18.178 10.777 -9.605 1.00 96.00 134 GLN A N 1
ATOM 1122 C CA . GLN A 1 134 ? 19.631 10.754 -9.372 1.00 96.00 134 GLN A CA 1
ATOM 1123 C C . GLN A 1 134 ? 20.159 12.071 -8.784 1.00 96.00 134 GLN A C 1
ATOM 1125 O O . GLN A 1 134 ? 21.150 12.064 -8.056 1.00 96.00 134 GLN A O 1
ATOM 1130 N N . ASN A 1 135 ? 19.495 13.191 -9.078 1.00 94.94 135 ASN A N 1
ATOM 1131 C CA . ASN A 1 135 ? 19.882 14.528 -8.625 1.00 94.94 135 ASN A CA 1
ATOM 1132 C C . ASN A 1 135 ? 19.007 15.049 -7.471 1.00 94.94 135 ASN A C 1
ATOM 1134 O O . ASN A 1 135 ? 19.097 16.220 -7.103 1.00 94.94 135 ASN A O 1
ATOM 1138 N N . THR A 1 136 ? 18.151 14.196 -6.908 1.00 96.12 136 THR A N 1
ATOM 1139 C CA . THR A 1 136 ? 17.185 14.562 -5.869 1.00 96.12 136 THR A CA 1
ATOM 1140 C C . THR A 1 136 ? 17.616 14.023 -4.507 1.00 96.12 136 THR A C 1
ATOM 1142 O O . THR A 1 136 ? 18.112 12.903 -4.394 1.00 96.12 136 THR A O 1
ATOM 1145 N N . ASP A 1 137 ? 17.370 14.788 -3.440 1.00 96.25 137 ASP A N 1
ATOM 1146 C CA . ASP A 1 137 ? 17.440 14.258 -2.076 1.00 96.25 137 ASP A CA 1
ATOM 1147 C C . ASP A 1 137 ? 16.266 13.295 -1.841 1.00 96.25 137 ASP A C 1
ATOM 1149 O O . ASP A 1 137 ? 15.150 13.693 -1.496 1.00 96.25 137 ASP A O 1
ATOM 1153 N N . LEU A 1 138 ? 16.524 12.007 -2.063 1.00 94.94 138 LEU A N 1
ATOM 1154 C CA . LEU A 1 138 ? 15.514 10.955 -1.968 1.00 94.94 138 LEU A CA 1
ATOM 1155 C C . LEU A 1 138 ? 14.929 10.820 -0.562 1.00 94.94 138 LEU A C 1
ATOM 1157 O O . LEU A 1 138 ? 13.774 10.424 -0.422 1.00 94.94 138 LEU A O 1
ATOM 1161 N N . ARG A 1 139 ? 15.696 11.147 0.485 1.00 94.06 139 ARG A N 1
ATOM 1162 C CA . ARG A 1 139 ? 15.201 11.070 1.861 1.00 94.06 139 ARG A CA 1
ATOM 1163 C C . ARG A 1 139 ? 14.174 12.163 2.111 1.00 94.06 139 ARG A C 1
ATOM 1165 O O . ARG A 1 139 ? 13.082 11.862 2.584 1.00 94.06 139 ARG A O 1
ATOM 1172 N N . LYS A 1 140 ? 14.498 13.397 1.726 1.00 96.00 140 LYS A N 1
ATOM 1173 C CA . LYS A 1 140 ? 13.558 14.515 1.813 1.00 96.00 140 LYS A CA 1
ATOM 1174 C C . LYS A 1 140 ? 12.304 14.254 0.975 1.00 96.00 140 LYS A C 1
ATOM 1176 O O . LYS A 1 140 ? 11.196 14.436 1.467 1.00 96.00 140 LYS A O 1
ATOM 1181 N N . LEU A 1 141 ? 12.465 13.751 -0.251 1.00 95.31 141 LEU A N 1
ATOM 1182 C CA . LEU A 1 141 ? 11.334 13.382 -1.106 1.00 95.31 141 LEU A CA 1
ATOM 1183 C C . LEU A 1 141 ? 10.446 12.309 -0.453 1.00 95.31 141 LEU A C 1
ATOM 1185 O O . LEU A 1 141 ? 9.220 12.391 -0.508 1.00 95.31 141 LEU A O 1
ATOM 1189 N N . ASN A 1 142 ? 11.050 11.306 0.189 1.00 93.69 142 ASN A N 1
ATOM 1190 C CA . ASN A 1 142 ? 10.316 10.278 0.923 1.00 93.69 142 ASN A CA 1
ATOM 1191 C C . ASN A 1 142 ? 9.507 10.875 2.088 1.00 93.69 142 ASN A C 1
ATOM 1193 O O . ASN A 1 142 ? 8.345 10.514 2.254 1.00 93.69 142 ASN A O 1
ATOM 1197 N N . GLU A 1 143 ? 10.092 11.792 2.864 1.00 93.94 143 GLU A N 1
ATOM 1198 C CA . GLU A 1 143 ? 9.418 12.497 3.970 1.00 93.94 143 GLU A CA 1
ATOM 1199 C C . GLU A 1 143 ? 8.254 13.381 3.473 1.00 93.94 143 GLU A C 1
ATOM 1201 O O . GLU A 1 143 ? 7.188 13.436 4.097 1.00 93.94 143 GLU A O 1
ATOM 1206 N N . GLU A 1 144 ? 8.421 14.036 2.319 1.00 95.56 144 GLU A N 1
ATOM 1207 C CA . GLU A 1 144 ? 7.372 14.826 1.662 1.00 95.56 144 GLU A CA 1
ATOM 1208 C C . GLU A 1 144 ? 6.191 13.946 1.229 1.00 95.56 144 GLU A C 1
ATOM 1210 O O . GLU A 1 144 ? 5.039 14.270 1.532 1.00 95.56 144 GLU A O 1
ATOM 1215 N N . TYR A 1 145 ? 6.457 12.803 0.584 1.00 94.62 145 TYR A N 1
ATOM 1216 C CA . TYR A 1 145 ? 5.408 11.852 0.197 1.00 94.62 145 TYR A CA 1
ATOM 1217 C C . TYR A 1 145 ? 4.733 11.196 1.403 1.00 94.62 145 TYR A C 1
ATOM 1219 O O . TYR A 1 145 ? 3.515 11.021 1.393 1.00 94.62 145 TYR A O 1
ATOM 1227 N N . GLU A 1 146 ? 5.481 10.862 2.455 1.00 92.44 146 GLU A N 1
ATOM 1228 C CA . GLU A 1 146 ? 4.909 10.355 3.705 1.00 92.44 146 GLU A CA 1
ATOM 1229 C C . GLU A 1 146 ? 3.927 11.360 4.309 1.00 92.44 146 GLU A C 1
ATOM 1231 O O . GLU A 1 146 ? 2.789 11.009 4.628 1.00 92.44 146 GLU A O 1
ATOM 1236 N N . SER A 1 147 ? 4.337 12.626 4.386 1.00 92.94 147 SER A N 1
ATOM 1237 C CA . SER A 1 147 ? 3.502 13.714 4.894 1.00 92.94 147 SER A CA 1
ATOM 1238 C C . SER A 1 147 ? 2.256 13.923 4.032 1.00 92.94 147 SER A C 1
ATOM 1240 O O . SER A 1 147 ? 1.151 14.036 4.566 1.00 92.94 147 SER A O 1
ATOM 1242 N N . LEU A 1 148 ? 2.408 13.931 2.704 1.00 94.31 148 LEU A N 1
ATOM 1243 C CA . LEU A 1 148 ? 1.298 14.073 1.761 1.00 94.31 148 LEU A CA 1
ATOM 1244 C C . LEU A 1 148 ? 0.274 12.946 1.933 1.00 94.31 148 LEU A C 1
ATOM 1246 O O . LEU A 1 148 ? -0.912 13.207 2.133 1.00 94.31 148 LEU A O 1
ATOM 1250 N N . LEU A 1 149 ? 0.731 11.693 1.904 1.00 90.44 149 LEU A N 1
ATOM 1251 C CA . LEU A 1 149 ? -0.139 10.523 2.007 1.00 90.44 149 LEU A CA 1
ATOM 1252 C C . LEU A 1 149 ? -0.815 10.429 3.379 1.00 90.44 149 LEU A C 1
ATOM 1254 O O . LEU A 1 149 ? -1.979 10.029 3.463 1.00 90.44 149 LEU A O 1
ATOM 1258 N N . TYR A 1 150 ? -0.128 10.845 4.444 1.00 89.88 150 TYR A N 1
ATOM 1259 C CA . TYR A 1 150 ? -0.718 10.974 5.773 1.00 89.88 150 TYR A CA 1
ATOM 1260 C C . TYR A 1 150 ? -1.879 11.983 5.783 1.00 89.88 150 TYR A C 1
ATOM 1262 O O . TYR A 1 150 ? -2.969 11.667 6.271 1.00 89.88 150 TYR A O 1
ATOM 1270 N N . GLN A 1 151 ? -1.693 13.168 5.191 1.00 92.00 151 GLN A N 1
ATOM 1271 C CA . GLN A 1 151 ? -2.743 14.191 5.106 1.00 92.00 151 GLN A CA 1
ATOM 1272 C C . GLN A 1 151 ? -3.917 13.760 4.218 1.00 92.00 151 GLN A C 1
ATOM 1274 O O . GLN A 1 151 ? -5.079 13.978 4.576 1.00 92.00 151 GLN A O 1
ATOM 1279 N N . GLU A 1 152 ? -3.647 13.100 3.089 1.00 90.88 152 GLU A N 1
ATOM 1280 C CA . GLU A 1 152 ? -4.698 12.530 2.244 1.00 90.88 152 GLU A CA 1
ATOM 1281 C C . GLU A 1 152 ? -5.529 11.495 3.004 1.00 90.88 152 GLU A C 1
ATOM 1283 O O . GLU A 1 152 ? -6.761 11.519 2.949 1.00 90.88 152 GLU A O 1
ATOM 1288 N N . ALA A 1 153 ? -4.868 10.595 3.736 1.00 88.00 153 ALA A N 1
ATOM 1289 C CA . ALA A 1 153 ? -5.546 9.599 4.550 1.00 88.00 153 ALA A CA 1
ATOM 1290 C C . ALA A 1 153 ? -6.417 10.269 5.619 1.00 88.00 153 ALA A C 1
ATOM 1292 O O . ALA A 1 153 ? -7.603 9.958 5.711 1.00 88.00 153 ALA A O 1
ATOM 1293 N N . LEU A 1 154 ? -5.879 11.232 6.374 1.00 90.31 154 LEU A N 1
ATOM 1294 C CA . LEU A 1 154 ? -6.646 11.987 7.369 1.00 90.31 154 LEU A CA 1
ATOM 1295 C C . LEU A 1 154 ? -7.870 12.683 6.773 1.00 90.31 154 LEU A C 1
ATOM 1297 O O . LEU A 1 154 ? -8.953 12.634 7.363 1.00 90.31 154 LEU A O 1
ATOM 1301 N N . THR A 1 155 ? -7.715 13.299 5.602 1.00 91.56 155 THR A N 1
ATOM 1302 C CA . THR A 1 155 ? -8.809 13.981 4.901 1.00 91.56 155 THR A CA 1
ATOM 1303 C C . THR A 1 155 ? -9.923 12.994 4.570 1.00 91.56 155 THR A C 1
ATOM 1305 O O . THR A 1 155 ? -11.058 13.187 5.009 1.00 91.56 155 THR A O 1
ATOM 1308 N N . ARG A 1 156 ? -9.586 11.868 3.925 1.00 88.44 156 ARG A N 1
ATOM 1309 C CA . ARG A 1 156 ? -10.557 10.810 3.597 1.00 88.44 156 ARG A CA 1
ATOM 1310 C C . ARG A 1 156 ? -11.260 10.274 4.844 1.00 88.44 156 ARG A C 1
ATOM 1312 O O . ARG A 1 156 ? -12.474 10.119 4.855 1.00 88.44 156 ARG A O 1
ATOM 1319 N N . ARG A 1 157 ? -10.526 10.035 5.936 1.00 86.94 157 ARG A N 1
ATOM 1320 C CA . ARG A 1 157 ? -11.115 9.550 7.200 1.00 86.94 157 ARG A CA 1
ATOM 1321 C C . ARG A 1 157 ? -12.025 10.575 7.865 1.00 86.94 157 ARG A C 1
ATOM 1323 O O . ARG A 1 157 ? -13.024 10.203 8.484 1.00 86.94 157 ARG A O 1
ATOM 1330 N N . THR A 1 158 ? -11.702 11.855 7.732 1.00 89.44 158 THR A N 1
ATOM 1331 C CA . THR A 1 158 ? -12.550 12.951 8.204 1.00 89.44 158 THR A CA 1
ATOM 1332 C C . THR A 1 158 ? -13.855 13.004 7.414 1.00 89.44 158 THR A C 1
ATOM 1334 O O . THR A 1 158 ? -14.924 13.131 8.009 1.00 89.44 158 THR A O 1
ATOM 1337 N N . GLU A 1 159 ? -13.787 12.866 6.091 1.00 89.06 159 GLU A N 1
ATOM 1338 C CA . GLU A 1 159 ? -14.958 12.808 5.210 1.00 89.06 159 GLU A CA 1
ATOM 1339 C C . GLU A 1 159 ? -15.830 11.582 5.510 1.00 89.06 159 GLU A C 1
ATOM 1341 O O . GLU A 1 159 ? -17.016 11.749 5.800 1.00 89.06 159 GLU A O 1
ATOM 1346 N N . ASP A 1 160 ? -15.232 10.385 5.592 1.00 84.88 160 ASP A N 1
ATOM 1347 C CA . ASP A 1 160 ? -15.904 9.136 5.993 1.00 84.88 160 ASP A CA 1
ATOM 1348 C C . ASP A 1 160 ? -16.635 9.296 7.338 1.00 84.88 160 ASP A C 1
ATOM 1350 O O . ASP A 1 160 ? -17.709 8.737 7.581 1.00 84.88 160 ASP A O 1
ATOM 1354 N N . ARG A 1 161 ? -16.032 10.026 8.283 1.00 84.19 161 ARG A N 1
ATOM 1355 C CA . ARG A 1 161 ? -16.645 10.300 9.583 1.00 84.19 161 ARG A CA 1
ATOM 1356 C C . ARG A 1 161 ? -17.832 11.255 9.459 1.00 84.19 161 ARG A C 1
ATOM 1358 O O . ARG A 1 161 ? -18.880 10.946 10.020 1.00 84.19 161 ARG A O 1
ATOM 1365 N N . LYS A 1 162 ? -17.691 12.365 8.730 1.00 87.56 162 LYS A N 1
ATOM 1366 C CA . LYS A 1 162 ? -18.781 13.331 8.507 1.00 87.56 162 LYS A CA 1
ATOM 1367 C C . LYS A 1 162 ? -19.975 12.679 7.811 1.00 87.56 162 LYS A C 1
ATOM 1369 O O . LYS A 1 162 ? -21.113 12.908 8.208 1.00 87.56 162 LYS A O 1
ATOM 1374 N N . GLU A 1 163 ? -19.729 11.830 6.814 1.00 86.44 163 GLU A N 1
ATOM 1375 C CA . GLU A 1 163 ? -20.784 11.061 6.147 1.00 86.44 163 GLU A CA 1
ATOM 1376 C C . GLU A 1 163 ? -21.541 10.176 7.150 1.00 86.44 163 GLU A C 1
ATOM 1378 O O . GLU A 1 163 ? -22.772 10.174 7.176 1.00 86.44 163 GLU A O 1
ATOM 1383 N N . ARG A 1 164 ? -20.819 9.475 8.037 1.00 80.31 164 ARG A N 1
ATOM 1384 C CA . ARG A 1 164 ? -21.426 8.639 9.086 1.00 80.31 164 ARG A CA 1
ATOM 1385 C C . ARG A 1 164 ? -22.222 9.441 10.111 1.00 80.31 164 ARG A C 1
ATOM 1387 O O . ARG A 1 164 ? -23.272 8.970 10.530 1.00 80.31 164 ARG A O 1
ATOM 1394 N N . GLU A 1 165 ? -21.739 10.609 10.521 1.00 82.31 165 GLU A N 1
ATOM 1395 C CA . GLU A 1 165 ? -22.450 11.486 11.465 1.00 82.31 165 GLU A CA 1
ATOM 1396 C C . GLU A 1 165 ? -23.759 12.027 10.865 1.00 82.31 165 GLU A C 1
ATOM 1398 O O . GLU A 1 165 ? -24.745 12.175 11.583 1.00 82.31 165 GLU A O 1
ATOM 1403 N N . ASN A 1 166 ? -23.796 12.239 9.546 1.00 85.19 166 ASN A N 1
ATOM 1404 C CA . ASN A 1 166 ? -24.976 12.725 8.823 1.00 85.19 166 ASN A CA 1
ATOM 1405 C C . ASN A 1 166 ? -25.911 11.605 8.331 1.00 85.19 166 ASN A C 1
ATOM 1407 O O . ASN A 1 166 ? -27.018 11.872 7.855 1.00 85.19 166 ASN A O 1
ATOM 1411 N N . ARG A 1 167 ? -25.483 10.342 8.417 1.00 80.94 167 ARG A N 1
ATOM 1412 C CA . ARG A 1 167 ? -26.255 9.181 7.970 1.00 80.94 167 ARG A CA 1
ATOM 1413 C C . ARG A 1 167 ? -27.458 8.955 8.889 1.00 80.94 167 ARG A C 1
ATOM 1415 O O . ARG A 1 167 ? -27.310 8.594 10.052 1.00 80.94 167 ARG A O 1
ATOM 1422 N N . SER A 1 168 ? -28.662 9.028 8.326 1.00 81.00 168 SER A N 1
ATOM 1423 C CA . SER A 1 168 ? -29.878 8.568 9.004 1.00 81.00 168 SER A CA 1
ATOM 1424 C C . SER A 1 168 ? -30.045 7.064 8.805 1.00 81.00 168 SER A C 1
ATOM 1426 O O . SER A 1 168 ? -30.570 6.615 7.786 1.00 81.00 168 SER A O 1
ATOM 1428 N N . VAL A 1 169 ? -29.546 6.262 9.751 1.00 83.12 169 VAL A N 1
ATOM 1429 C CA . VAL A 1 169 ? -29.789 4.815 9.758 1.00 83.12 169 VAL A CA 1
ATOM 1430 C C . VAL A 1 169 ? -30.244 4.313 11.113 1.00 83.12 169 VAL A C 1
ATOM 1432 O O . VAL A 1 169 ? -29.725 4.681 12.161 1.00 83.12 169 VAL A O 1
ATOM 1435 N N . GLU A 1 170 ? -31.226 3.421 11.054 1.00 86.31 170 GLU A N 1
ATOM 1436 C CA . GLU A 1 170 ? -31.794 2.751 12.208 1.00 86.31 170 GLU A CA 1
ATOM 1437 C C . GLU A 1 170 ? -30.794 1.787 12.870 1.00 86.31 170 GLU A C 1
ATOM 1439 O O . GLU A 1 170 ? -30.222 0.899 12.229 1.00 86.31 170 GLU A O 1
ATOM 1444 N N . ASN A 1 171 ? -30.655 1.913 14.190 1.00 88.12 171 ASN A N 1
ATOM 1445 C CA . ASN A 1 171 ? -29.867 1.017 15.030 1.00 88.12 171 ASN A CA 1
ATOM 1446 C C . ASN A 1 171 ? -30.664 -0.247 15.382 1.00 88.12 171 ASN A C 1
ATOM 1448 O O . ASN A 1 171 ? -31.467 -0.254 16.317 1.00 88.12 171 ASN A O 1
ATOM 1452 N N . LYS A 1 172 ? -30.427 -1.343 14.651 1.00 90.94 172 LYS A N 1
ATOM 1453 C CA . LYS A 1 172 ? -31.217 -2.584 14.762 1.00 90.94 172 LYS A CA 1
ATOM 1454 C C . LYS A 1 172 ? -30.448 -3.819 15.235 1.00 90.94 172 LYS A C 1
ATOM 1456 O O . LYS A 1 172 ? -31.070 -4.768 15.712 1.00 90.94 172 LYS A O 1
ATOM 1461 N N . LYS A 1 173 ? -29.120 -3.844 15.130 1.00 90.25 173 LYS A N 1
ATOM 1462 C CA . LYS A 1 173 ? -28.278 -5.006 15.456 1.00 90.25 173 LYS A CA 1
ATOM 1463 C C . LYS A 1 173 ? -27.790 -4.945 16.902 1.00 90.25 173 LYS A C 1
ATOM 1465 O O . LYS A 1 173 ? -27.294 -3.920 17.343 1.00 90.25 173 LYS A O 1
ATOM 1470 N N . ALA A 1 174 ? -27.886 -6.042 17.649 1.00 92.00 174 ALA A N 1
ATOM 1471 C CA . ALA A 1 174 ? -27.277 -6.118 18.978 1.00 92.00 174 ALA A CA 1
ATOM 1472 C C . ALA A 1 174 ? -25.743 -6.172 18.878 1.00 92.00 174 ALA A C 1
ATOM 1474 O O . ALA A 1 174 ? -25.198 -6.835 17.988 1.00 92.00 174 ALA A O 1
ATOM 1475 N N . ILE A 1 175 ? -25.054 -5.513 19.811 1.00 91.00 175 ILE A N 1
ATOM 1476 C CA . ILE A 1 175 ? -23.594 -5.572 19.902 1.00 91.00 175 ILE A CA 1
ATOM 1477 C C . ILE A 1 175 ? -23.122 -6.965 20.360 1.00 91.00 175 ILE A C 1
ATOM 1479 O O . ILE A 1 175 ? -23.552 -7.507 21.384 1.00 91.00 175 ILE A O 1
ATOM 1483 N N . ARG A 1 176 ? -22.226 -7.557 19.571 1.00 90.81 176 ARG A N 1
ATOM 1484 C CA . ARG A 1 176 ? -21.608 -8.867 19.800 1.00 90.81 176 ARG A CA 1
ATOM 1485 C C . ARG A 1 176 ? -20.205 -8.761 20.372 1.00 90.81 176 ARG A C 1
ATOM 1487 O O . ARG A 1 176 ? -19.849 -9.629 21.154 1.00 90.81 176 ARG A O 1
ATOM 1494 N N . ASP A 1 177 ? -19.460 -7.725 20.015 1.00 89.50 177 ASP A N 1
ATOM 1495 C CA . ASP A 1 177 ? -18.058 -7.587 20.401 1.00 89.50 177 ASP A CA 1
ATOM 1496 C C . ASP A 1 177 ? -17.672 -6.113 20.535 1.00 89.50 177 ASP A C 1
ATOM 1498 O O . ASP A 1 177 ? -18.229 -5.256 19.835 1.00 89.50 177 ASP A O 1
ATOM 1502 N N . LEU A 1 178 ? -16.704 -5.842 21.405 1.00 89.31 178 LEU A N 1
ATOM 1503 C CA . LEU A 1 178 ? -16.085 -4.538 21.593 1.00 89.31 178 LEU A CA 1
ATOM 1504 C C . LEU A 1 178 ? -14.590 -4.744 21.821 1.00 89.31 178 LEU A C 1
ATOM 1506 O O . LEU A 1 178 ? -14.217 -5.548 22.665 1.00 89.31 178 LEU A O 1
ATOM 1510 N N . ARG A 1 179 ? -13.739 -4.023 21.082 1.00 86.88 179 ARG A N 1
ATOM 1511 C CA . ARG A 1 179 ? -12.278 -4.114 21.240 1.00 86.88 179 ARG A CA 1
ATOM 1512 C C . ARG A 1 179 ? -11.605 -2.762 21.123 1.00 86.88 179 ARG A C 1
ATOM 1514 O O . ARG A 1 179 ? -12.055 -1.903 20.360 1.00 86.88 179 ARG A O 1
ATOM 1521 N N . PHE A 1 180 ? -10.493 -2.619 21.827 1.00 84.81 180 PHE A N 1
ATOM 1522 C CA . PHE A 1 180 ? -9.587 -1.488 21.712 1.00 84.81 180 PHE A CA 1
ATOM 1523 C C . PHE A 1 180 ? -8.380 -1.862 20.850 1.00 84.81 180 PHE A C 1
ATOM 1525 O O . PHE A 1 180 ? -7.804 -2.935 21.000 1.00 84.81 180 PHE A O 1
ATOM 1532 N N . TYR A 1 181 ? -8.021 -0.975 19.927 1.00 82.06 181 TYR A N 1
ATOM 1533 C CA . TYR A 1 181 ? -6.832 -1.090 19.090 1.00 82.06 181 TYR A CA 1
ATOM 1534 C C . TYR A 1 181 ? -5.929 0.101 19.382 1.00 82.06 181 TYR A C 1
ATOM 1536 O O . TYR A 1 181 ? -6.308 1.252 19.172 1.00 82.06 181 TYR A O 1
ATOM 1544 N N . TYR A 1 182 ? -4.755 -0.180 19.936 1.00 80.81 182 TYR A N 1
ATOM 1545 C CA . TYR A 1 182 ? -3.856 0.837 20.466 1.00 80.81 182 TYR A CA 1
ATOM 1546 C C . TYR A 1 182 ? -2.796 1.223 19.438 1.00 80.81 182 TYR A C 1
ATOM 1548 O O . TYR A 1 182 ? -2.044 0.370 18.967 1.00 80.81 182 TYR A O 1
ATOM 1556 N N . HIS A 1 183 ? -2.700 2.516 19.136 1.00 79.75 183 HIS A N 1
ATOM 1557 C CA . HIS A 1 183 ? -1.750 3.076 18.169 1.00 79.75 183 HIS A CA 1
ATOM 1558 C C . HIS A 1 183 ? -0.802 4.085 18.820 1.00 79.75 183 HIS A C 1
ATOM 1560 O O . HIS A 1 183 ? -0.597 5.199 18.346 1.00 79.75 183 HIS A O 1
ATOM 1566 N N . PHE A 1 184 ? -0.199 3.668 19.929 1.00 77.25 184 PHE A N 1
ATOM 1567 C CA . PHE A 1 184 ? 0.778 4.461 20.657 1.00 77.25 184 PHE A CA 1
ATOM 1568 C C . PHE A 1 184 ? 2.203 4.220 20.165 1.00 77.25 184 PHE A C 1
ATOM 1570 O O . PHE A 1 184 ? 2.666 3.077 20.103 1.00 77.25 184 PHE A O 1
ATOM 1577 N N . GLU A 1 185 ? 2.934 5.303 19.910 1.00 71.31 185 GLU A N 1
ATOM 1578 C CA . GLU A 1 185 ? 4.355 5.236 19.578 1.00 71.31 185 GLU A CA 1
ATOM 1579 C C . GLU A 1 185 ? 5.147 4.572 20.721 1.00 71.31 185 GLU A C 1
ATOM 1581 O O . GLU A 1 185 ? 4.982 4.926 21.892 1.00 71.31 185 GLU A O 1
ATOM 1586 N N . ASN A 1 186 ? 6.005 3.603 20.386 1.00 64.62 186 ASN A N 1
ATOM 1587 C CA . ASN A 1 186 ? 6.932 2.899 21.289 1.00 64.62 186 ASN A CA 1
ATOM 1588 C C . ASN A 1 186 ? 6.319 2.008 22.392 1.00 64.62 186 ASN A C 1
ATOM 1590 O O . ASN A 1 186 ? 7.063 1.313 23.083 1.00 64.62 186 ASN A O 1
ATOM 1594 N N . ILE A 1 187 ? 4.993 1.978 22.556 1.00 61.66 187 ILE A N 1
ATOM 1595 C CA . ILE A 1 187 ? 4.319 1.180 23.602 1.00 61.66 187 ILE A CA 1
ATOM 1596 C C . ILE A 1 187 ? 3.312 0.184 23.008 1.00 61.66 187 ILE A C 1
ATOM 1598 O O . ILE A 1 187 ? 3.133 -0.904 23.561 1.00 61.66 187 ILE A O 1
ATOM 1602 N N . GLY A 1 188 ? 2.725 0.482 21.841 1.00 62.53 188 GLY A N 1
ATOM 1603 C CA . GLY A 1 188 ? 1.812 -0.426 21.139 1.00 62.53 188 GLY A CA 1
ATOM 1604 C C . GLY A 1 188 ? 0.670 -0.928 22.033 1.00 62.53 188 GLY A C 1
ATOM 1605 O O . GLY A 1 188 ? 0.059 -0.154 22.766 1.00 62.53 188 GLY A O 1
ATOM 1606 N N . TYR A 1 189 ? 0.413 -2.240 22.001 1.00 60.03 189 TYR A N 1
ATOM 1607 C CA . TYR A 1 189 ? -0.647 -2.907 22.774 1.00 60.03 189 TYR A CA 1
ATOM 1608 C C . TYR A 1 189 ? -0.391 -2.980 24.287 1.00 60.03 189 TYR A C 1
ATOM 1610 O O . TYR A 1 189 ? -1.281 -3.368 25.033 1.00 60.03 189 TYR A O 1
ATOM 1618 N N . ARG A 1 190 ? 0.799 -2.596 24.767 1.00 61.22 190 ARG A N 1
ATOM 1619 C CA . ARG A 1 190 ? 1.201 -2.815 26.168 1.00 61.22 190 ARG A CA 1
ATOM 1620 C C . ARG A 1 190 ? 0.543 -1.876 27.173 1.00 61.22 190 ARG A C 1
ATOM 1622 O O . ARG A 1 190 ? 0.778 -2.027 28.360 1.00 61.22 190 ARG A O 1
ATOM 1629 N N . TYR A 1 191 ? -0.215 -0.874 26.726 1.00 64.75 191 TYR A N 1
ATOM 1630 C CA . TYR A 1 191 ? -0.730 0.141 27.647 1.00 64.75 191 TYR A CA 1
ATOM 1631 C C . TYR A 1 191 ? -1.803 -0.405 28.600 1.00 64.75 191 TYR A C 1
ATOM 1633 O O . TYR A 1 191 ? -1.837 -0.002 29.754 1.00 64.75 191 TYR A O 1
ATOM 1641 N N . PHE A 1 192 ? -2.662 -1.312 28.131 1.00 67.12 192 PHE A N 1
ATOM 1642 C CA . PHE A 1 192 ? -3.680 -1.966 28.966 1.00 67.12 192 PHE A CA 1
ATOM 1643 C C . PHE A 1 192 ? -3.510 -3.484 29.030 1.00 67.12 192 PHE A C 1
ATOM 1645 O O . PHE A 1 192 ? -4.367 -4.162 29.582 1.00 67.12 192 PHE A O 1
ATOM 1652 N N . ASP A 1 193 ? -2.443 -4.037 28.454 1.00 66.25 193 ASP A N 1
ATOM 1653 C CA . ASP A 1 193 ? -2.142 -5.464 28.570 1.00 66.25 193 ASP A CA 1
ATOM 1654 C C . ASP A 1 193 ? -1.812 -5.799 30.039 1.00 66.25 193 ASP A C 1
ATOM 1656 O O . ASP A 1 193 ? -0.999 -5.086 30.633 1.00 66.25 193 ASP A O 1
ATOM 1660 N N . PRO A 1 194 ? -2.408 -6.842 30.653 1.00 68.56 194 PRO A N 1
ATOM 1661 C CA . PRO A 1 194 ? -3.335 -7.838 30.090 1.00 68.56 194 PRO A CA 1
ATOM 1662 C C . PRO A 1 194 ? -4.827 -7.598 30.392 1.00 68.56 194 PRO A C 1
ATOM 1664 O O . PRO A 1 194 ? -5.655 -8.489 30.205 1.00 68.56 194 PRO A O 1
ATOM 1667 N N . TYR A 1 195 ? -5.193 -6.428 30.911 1.00 74.50 195 TYR A N 1
ATOM 1668 C CA . TYR A 1 195 ? -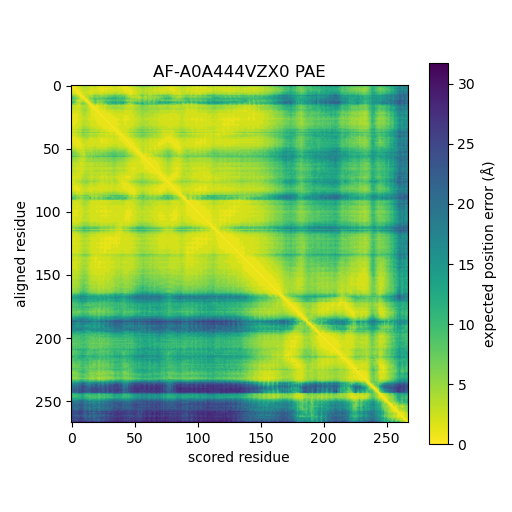6.550 -6.113 31.374 1.00 74.50 195 TYR A CA 1
ATOM 1669 C C . TYR A 1 195 ? -7.487 -5.590 30.275 1.00 74.50 195 TYR A C 1
ATOM 1671 O O . TYR A 1 195 ? -8.680 -5.391 30.521 1.00 74.50 195 TYR A O 1
ATOM 1679 N N . ASP A 1 196 ? -6.982 -5.368 29.062 1.00 77.25 196 ASP A N 1
ATOM 1680 C CA . ASP A 1 196 ? -7.724 -4.832 27.918 1.00 77.25 196 ASP A CA 1
ATOM 1681 C C . ASP A 1 196 ? -9.023 -5.608 27.636 1.00 77.25 196 ASP A C 1
ATOM 1683 O O . ASP A 1 196 ? -10.089 -5.010 27.456 1.00 77.25 196 ASP A O 1
ATOM 1687 N N . SER A 1 197 ? -8.953 -6.936 27.687 1.00 83.19 197 SER A N 1
ATOM 1688 C CA . SER A 1 197 ? -10.073 -7.844 27.449 1.00 83.19 197 SER A CA 1
ATOM 1689 C C . SER A 1 197 ? -11.128 -7.735 28.551 1.00 83.19 197 SER A C 1
ATOM 1691 O O . SER A 1 197 ? -12.318 -7.616 28.264 1.00 83.19 197 SER A O 1
ATOM 1693 N N . GLU A 1 198 ? -10.703 -7.668 29.816 1.00 86.81 198 GLU A N 1
ATOM 1694 C CA . GLU A 1 198 ? -11.615 -7.527 30.955 1.00 86.81 198 GLU A CA 1
ATOM 1695 C C . GLU A 1 198 ? -12.332 -6.167 30.939 1.00 86.81 198 GLU A C 1
ATOM 1697 O O . GLU A 1 198 ? -13.536 -6.074 31.208 1.00 86.81 198 GLU A O 1
ATOM 1702 N N . ILE A 1 199 ? -11.609 -5.099 30.590 1.00 86.25 199 ILE A N 1
ATOM 1703 C CA . ILE A 1 199 ? -12.178 -3.759 30.418 1.00 86.25 199 ILE A CA 1
ATOM 1704 C C . ILE A 1 199 ? -13.214 -3.774 29.289 1.00 86.25 199 ILE A C 1
ATOM 1706 O O . ILE A 1 199 ? -14.333 -3.279 29.475 1.00 86.25 199 ILE A O 1
ATOM 1710 N N . CYS A 1 200 ? -12.874 -4.364 28.140 1.00 89.62 200 CYS A N 1
ATOM 1711 C CA . CYS A 1 200 ? -13.784 -4.474 27.003 1.00 89.62 200 CYS A CA 1
ATOM 1712 C C . CYS A 1 200 ? -15.058 -5.249 27.367 1.00 89.62 200 CYS A C 1
ATOM 1714 O O . CYS A 1 200 ? -16.158 -4.769 27.080 1.00 89.62 200 CYS A O 1
ATOM 1716 N N . ASP A 1 201 ? -14.939 -6.371 28.080 1.00 91.94 201 ASP A N 1
ATOM 1717 C CA . ASP A 1 201 ? -16.074 -7.186 28.524 1.00 91.94 201 ASP A CA 1
ATOM 1718 C C . ASP A 1 201 ? -16.984 -6.440 29.505 1.00 91.94 201 ASP A C 1
ATOM 1720 O O . ASP A 1 201 ? -18.214 -6.453 29.369 1.00 91.94 201 ASP A O 1
ATOM 1724 N N . LYS A 1 202 ? -16.402 -5.717 30.471 1.00 92.12 202 LYS A N 1
ATOM 1725 C CA . LYS A 1 202 ? -17.158 -4.874 31.411 1.00 92.12 202 LYS A CA 1
ATOM 1726 C C . LYS A 1 202 ? -17.973 -3.806 30.679 1.00 92.12 202 LYS A C 1
ATOM 1728 O O . LYS A 1 202 ? -19.132 -3.566 31.031 1.00 92.12 202 LYS A O 1
ATOM 1733 N N . ILE A 1 203 ? -17.393 -3.159 29.669 1.00 92.06 203 ILE A N 1
ATOM 1734 C CA . ILE A 1 203 ? -18.090 -2.150 28.858 1.00 92.06 203 ILE A CA 1
ATOM 1735 C C . ILE A 1 203 ? -19.167 -2.816 27.994 1.00 92.06 203 ILE A C 1
ATOM 1737 O O . ILE A 1 203 ? -20.305 -2.343 27.958 1.00 92.06 203 ILE A O 1
ATOM 1741 N N . LEU A 1 204 ? -18.838 -3.927 27.335 1.00 94.38 204 LEU A N 1
ATOM 1742 C CA . LEU A 1 204 ? -19.745 -4.668 26.464 1.00 94.38 204 LEU A CA 1
ATOM 1743 C C . LEU A 1 204 ? -20.997 -5.135 27.212 1.00 94.38 204 LEU A C 1
ATOM 1745 O O . LEU A 1 204 ? -22.109 -4.951 26.715 1.00 94.38 204 LEU A O 1
ATOM 1749 N N . ASN A 1 205 ? -20.838 -5.676 28.421 1.00 95.62 205 ASN A N 1
ATOM 1750 C CA . ASN A 1 205 ? -21.958 -6.110 29.255 1.00 95.62 205 ASN A CA 1
ATOM 1751 C C . ASN A 1 205 ? -22.858 -4.930 29.637 1.00 95.62 205 ASN A C 1
ATOM 1753 O O . ASN A 1 205 ? -24.064 -4.991 29.413 1.00 95.62 205 ASN A O 1
ATOM 1757 N N . LYS A 1 206 ? -22.280 -3.793 30.049 1.00 96.25 206 LYS A N 1
ATOM 1758 C CA . LYS A 1 206 ? -23.055 -2.567 30.317 1.00 96.25 206 LYS A CA 1
ATOM 1759 C C . LYS A 1 206 ? -23.823 -2.066 29.090 1.00 96.25 206 LYS A C 1
ATOM 1761 O O . LYS A 1 206 ? -24.949 -1.587 29.225 1.00 96.25 206 LYS A O 1
ATOM 1766 N N . LEU A 1 207 ? -23.234 -2.147 27.894 1.00 94.31 207 LEU A N 1
ATOM 1767 C CA . LEU A 1 207 ? -23.918 -1.788 26.647 1.00 94.31 207 LEU A CA 1
ATOM 1768 C C . LEU A 1 207 ? -25.082 -2.748 26.353 1.00 94.31 207 LEU A C 1
ATOM 1770 O O . LEU A 1 207 ? -26.166 -2.300 25.975 1.00 94.31 207 LEU A O 1
ATOM 1774 N N . ARG A 1 208 ? -24.888 -4.054 26.567 1.00 95.06 208 ARG A N 1
ATOM 1775 C CA . ARG A 1 208 ? -25.924 -5.081 26.378 1.00 95.06 208 ARG A CA 1
ATOM 1776 C C . ARG A 1 208 ? -27.078 -4.941 27.365 1.00 95.06 208 ARG A C 1
ATOM 1778 O O . ARG A 1 208 ? -28.227 -4.988 26.930 1.00 95.06 208 ARG A O 1
ATOM 1785 N N . ASP A 1 209 ? -26.794 -4.676 28.637 1.00 96.56 209 ASP A N 1
ATOM 1786 C CA . ASP A 1 209 ? -27.811 -4.443 29.673 1.00 96.56 209 ASP A CA 1
ATOM 1787 C C . ASP A 1 209 ? -28.714 -3.258 29.314 1.00 96.56 209 ASP A C 1
ATOM 1789 O O . ASP A 1 209 ? -29.929 -3.280 29.514 1.00 96.56 209 ASP A O 1
ATOM 1793 N N . ARG A 1 210 ? -28.128 -2.234 28.684 1.00 96.19 210 ARG A N 1
ATOM 1794 C CA . ARG A 1 210 ? -28.840 -1.056 28.168 1.00 96.19 210 ARG A CA 1
ATOM 1795 C C . ARG A 1 210 ? -29.517 -1.287 26.816 1.00 96.19 210 ARG A C 1
ATOM 1797 O O . ARG A 1 210 ? -30.039 -0.339 26.234 1.00 96.19 210 ARG A O 1
ATOM 1804 N N . LYS A 1 211 ? -29.508 -2.520 26.299 1.00 94.75 211 LYS A N 1
ATOM 1805 C CA . LYS A 1 211 ? -30.028 -2.895 24.975 1.00 94.75 211 LYS A CA 1
ATOM 1806 C C . LYS A 1 211 ? -29.455 -2.022 23.851 1.00 94.75 211 LYS A C 1
ATOM 1808 O O . LYS A 1 211 ? -30.162 -1.712 22.893 1.00 94.75 211 LYS A O 1
ATOM 1813 N N . PHE A 1 212 ? -28.186 -1.618 23.967 1.00 92.88 212 PHE A N 1
ATOM 1814 C CA . PHE A 1 212 ? -27.511 -0.809 22.957 1.00 92.88 212 PHE A CA 1
ATOM 1815 C C . PHE A 1 212 ? -27.478 -1.550 21.614 1.00 92.88 212 PHE A C 1
ATOM 1817 O O . PHE A 1 212 ? -27.108 -2.727 21.541 1.00 92.88 212 PHE A O 1
ATOM 1824 N N . LYS A 1 213 ? -27.874 -0.851 20.547 1.00 91.00 213 LYS A N 1
ATOM 1825 C CA . LYS A 1 213 ? -27.925 -1.386 19.187 1.00 91.00 213 LYS A CA 1
ATOM 1826 C C . LYS A 1 213 ? -27.027 -0.584 18.256 1.00 91.00 213 LYS A C 1
ATOM 1828 O O . LYS A 1 213 ? -26.878 0.625 18.394 1.00 91.00 213 LYS A O 1
ATOM 1833 N N . LEU A 1 214 ? -26.476 -1.292 17.289 1.00 87.44 214 LEU A N 1
ATOM 1834 C CA . LEU A 1 214 ? -25.662 -0.812 16.187 1.00 87.44 214 LEU A CA 1
ATOM 1835 C C . LEU A 1 214 ? -26.496 -0.846 14.892 1.00 87.44 214 LEU A C 1
ATOM 1837 O O . LEU A 1 214 ? -27.506 -1.557 14.837 1.00 87.44 214 LEU A O 1
ATOM 1841 N N . PRO A 1 215 ? -26.115 -0.096 13.849 1.00 86.38 215 PRO A N 1
ATOM 1842 C CA . PRO A 1 215 ? -26.886 -0.010 12.614 1.00 86.38 215 PRO A CA 1
ATOM 1843 C C . PRO A 1 215 ? -26.809 -1.308 11.794 1.00 86.38 215 PRO A C 1
ATOM 1845 O O . PRO A 1 215 ? -27.645 -2.202 11.939 1.00 86.38 215 PRO A O 1
ATOM 1848 N N . ASP A 1 216 ? -25.804 -1.442 10.936 1.00 84.25 216 ASP A N 1
ATOM 1849 C CA . ASP A 1 216 ? -25.617 -2.562 10.008 1.00 84.25 216 ASP A CA 1
ATOM 1850 C C . ASP A 1 216 ? -24.539 -3.562 10.457 1.00 84.25 216 ASP A C 1
ATOM 1852 O O . ASP A 1 216 ? -24.316 -4.567 9.785 1.00 84.25 216 ASP A O 1
ATOM 1856 N N . TYR A 1 217 ? -23.956 -3.366 11.643 1.00 82.75 217 TYR A N 1
ATOM 1857 C CA . TYR A 1 217 ? -22.858 -4.176 12.170 1.00 82.75 217 TYR A CA 1
ATOM 1858 C C . TYR A 1 217 ? -23.062 -4.662 13.597 1.00 82.75 217 TYR A C 1
ATOM 1860 O O . TYR A 1 217 ? -23.983 -4.244 14.288 1.00 82.75 217 TYR A O 1
ATOM 1868 N N . THR A 1 218 ? -22.206 -5.587 14.035 1.00 87.69 218 THR A N 1
ATOM 1869 C CA . THR A 1 218 ? -22.292 -6.197 15.373 1.00 87.69 218 THR A CA 1
ATOM 1870 C C . THR A 1 218 ? -21.016 -6.072 16.203 1.00 87.69 218 THR A C 1
ATOM 1872 O O . THR A 1 218 ? -21.054 -6.395 17.383 1.00 87.69 218 THR A O 1
ATOM 1875 N N . HIS A 1 219 ? -19.898 -5.635 15.626 1.00 87.50 219 HIS A N 1
ATOM 1876 C CA . HIS A 1 219 ? -18.613 -5.499 16.322 1.00 87.50 219 HIS A CA 1
ATOM 1877 C C . HIS A 1 219 ? -18.249 -4.016 16.384 1.00 87.50 219 HIS A C 1
ATOM 1879 O O . HIS A 1 219 ? -18.340 -3.339 15.362 1.00 87.50 219 HIS A O 1
ATOM 1885 N N . LEU A 1 220 ? -17.884 -3.508 17.561 1.00 86.38 220 LEU A N 1
ATOM 1886 C CA . LEU A 1 220 ? -17.450 -2.125 17.745 1.00 86.38 220 LEU A CA 1
ATOM 1887 C C . LEU A 1 220 ? -15.967 -2.095 18.104 1.00 86.38 220 LEU A C 1
ATOM 1889 O O . LEU A 1 220 ? -15.597 -2.288 19.259 1.00 86.38 220 LEU A O 1
ATOM 1893 N N . TYR A 1 221 ? -15.115 -1.823 17.124 1.00 87.06 221 TYR A N 1
ATOM 1894 C CA . TYR A 1 221 ? -13.693 -1.622 17.379 1.00 87.06 221 TYR A CA 1
ATOM 1895 C C . TYR A 1 221 ? -13.375 -0.129 17.495 1.00 87.06 221 TYR A C 1
ATOM 1897 O O . TYR A 1 221 ? -13.902 0.696 16.736 1.00 87.06 221 TYR A O 1
ATOM 1905 N N . ILE A 1 222 ? -12.560 0.220 18.487 1.00 86.00 222 ILE A N 1
ATOM 1906 C CA . ILE A 1 222 ? -12.252 1.599 18.868 1.00 86.00 222 ILE A CA 1
ATOM 1907 C C . ILE A 1 222 ? -10.747 1.802 18.731 1.00 86.00 222 ILE A C 1
ATOM 1909 O O . ILE A 1 222 ? -9.973 1.103 19.384 1.00 86.00 222 ILE A O 1
ATOM 1913 N N . GLN A 1 223 ? -10.351 2.760 17.890 1.00 86.81 223 GLN A N 1
ATOM 1914 C CA . GLN A 1 223 ? -8.963 3.188 17.789 1.00 86.81 223 GLN A CA 1
ATOM 1915 C C . GLN A 1 223 ? -8.611 4.085 18.963 1.00 86.81 223 GLN A C 1
ATOM 1917 O O . GLN A 1 223 ? -9.294 5.079 19.218 1.00 86.81 223 GLN A O 1
ATOM 1922 N N . VAL A 1 224 ? -7.555 3.714 19.674 1.00 84.00 224 VAL A N 1
ATOM 1923 C CA . VAL A 1 224 ? -7.087 4.392 20.874 1.00 84.00 224 VAL A CA 1
ATOM 1924 C C . VAL A 1 224 ? -5.687 4.934 20.620 1.00 84.00 224 VAL A C 1
ATOM 1926 O O . VAL A 1 224 ? -4.764 4.169 20.336 1.00 84.00 224 VAL A O 1
ATOM 1929 N N . SER A 1 225 ? -5.529 6.251 20.736 1.00 85.38 225 SER A N 1
ATOM 1930 C CA . SER A 1 225 ? -4.234 6.910 20.558 1.00 85.38 225 SER A CA 1
ATOM 1931 C C . SER A 1 225 ? -4.045 8.113 21.481 1.00 85.38 225 SER A C 1
ATOM 1933 O O . SER A 1 225 ? -4.914 8.486 22.267 1.00 85.38 225 SER A O 1
ATOM 1935 N N . ASP A 1 226 ? -2.870 8.723 21.381 1.00 83.38 226 ASP A N 1
ATOM 1936 C CA . ASP A 1 226 ? -2.439 9.950 22.051 1.00 83.38 226 ASP A CA 1
ATOM 1937 C C . ASP A 1 226 ? -3.112 11.226 21.506 1.00 83.38 226 ASP A C 1
ATOM 1939 O O . ASP A 1 226 ? -3.200 12.239 22.201 1.00 83.38 226 ASP A O 1
ATOM 1943 N N . SER A 1 227 ? -3.600 11.181 20.265 1.00 86.50 227 SER A N 1
ATOM 1944 C CA . SER A 1 227 ? -4.282 12.284 19.586 1.00 86.50 227 SER A CA 1
ATOM 1945 C C . SER A 1 227 ? -5.492 11.798 18.791 1.00 86.50 227 SER A C 1
ATOM 1947 O O . SER A 1 227 ? -5.618 10.616 18.438 1.00 86.50 227 SER A O 1
ATOM 1949 N N . PHE A 1 228 ? -6.414 12.724 18.523 1.00 86.50 228 PHE A N 1
ATOM 1950 C CA . PHE A 1 228 ? -7.591 12.435 17.710 1.00 86.50 228 PHE A CA 1
ATOM 1951 C C . PHE A 1 228 ? -7.183 12.133 16.269 1.00 86.50 228 PHE A C 1
ATOM 1953 O O . PHE A 1 228 ? -7.658 11.154 15.701 1.00 86.50 228 PHE A O 1
ATOM 1960 N N . GLU A 1 229 ? -6.262 12.921 15.717 1.00 87.94 229 GLU A N 1
ATOM 1961 C CA . GLU A 1 229 ? -5.727 12.770 14.368 1.00 87.94 229 GLU A CA 1
ATOM 1962 C C . GLU A 1 229 ? -5.083 11.393 14.180 1.00 87.94 229 GLU A C 1
ATOM 1964 O O . GLU A 1 229 ? -5.459 10.672 13.262 1.00 87.94 229 GLU A O 1
ATOM 1969 N N . ASN A 1 230 ? -4.194 10.967 15.084 1.00 84.75 230 ASN A N 1
ATOM 1970 C CA . ASN A 1 230 ? -3.544 9.658 14.973 1.00 84.75 230 ASN A CA 1
ATOM 1971 C C . ASN A 1 230 ? -4.559 8.500 15.089 1.00 84.75 230 ASN A C 1
ATOM 1973 O O . ASN A 1 230 ? -4.529 7.542 14.314 1.00 84.75 230 ASN A O 1
ATOM 1977 N N . SER A 1 231 ? -5.538 8.614 15.993 1.00 85.69 231 SER A N 1
ATOM 1978 C CA . SER A 1 231 ? -6.626 7.625 16.091 1.00 85.69 231 SER A CA 1
ATOM 1979 C C . SER A 1 231 ? -7.460 7.568 14.806 1.00 85.69 231 SER A C 1
ATOM 1981 O O . SER A 1 231 ? -7.819 6.491 14.323 1.00 85.69 231 SER A O 1
ATOM 1983 N N . LEU A 1 232 ? -7.766 8.733 14.232 1.00 87.56 232 LEU A N 1
ATOM 1984 C CA . LEU A 1 232 ? -8.547 8.863 13.010 1.00 87.56 232 LEU A CA 1
ATOM 1985 C C . LEU A 1 232 ? -7.797 8.284 11.805 1.00 87.56 232 LEU A C 1
ATOM 1987 O O . LEU A 1 232 ? -8.389 7.516 11.049 1.00 87.56 232 LEU A O 1
ATOM 1991 N N . TYR A 1 233 ? -6.503 8.582 11.665 1.00 85.12 233 TYR A N 1
ATOM 1992 C CA . TYR A 1 233 ? -5.626 8.043 10.621 1.00 85.12 233 TYR A CA 1
ATOM 1993 C C . TYR A 1 233 ? -5.660 6.508 10.585 1.00 85.12 233 TYR A C 1
ATOM 1995 O O . TYR A 1 233 ? -5.867 5.906 9.529 1.00 85.12 233 TYR A O 1
ATOM 2003 N N . ASN A 1 234 ? -5.573 5.871 11.756 1.00 81.12 234 ASN A N 1
ATOM 2004 C CA . ASN A 1 234 ? -5.586 4.413 11.892 1.00 81.12 234 ASN A CA 1
ATOM 2005 C C . ASN A 1 234 ? -6.993 3.786 11.813 1.00 81.12 234 ASN A C 1
ATOM 2007 O O . ASN A 1 234 ? -7.142 2.563 11.860 1.00 81.12 234 ASN A O 1
ATOM 2011 N N . THR A 1 235 ? -8.060 4.580 11.676 1.00 80.62 235 THR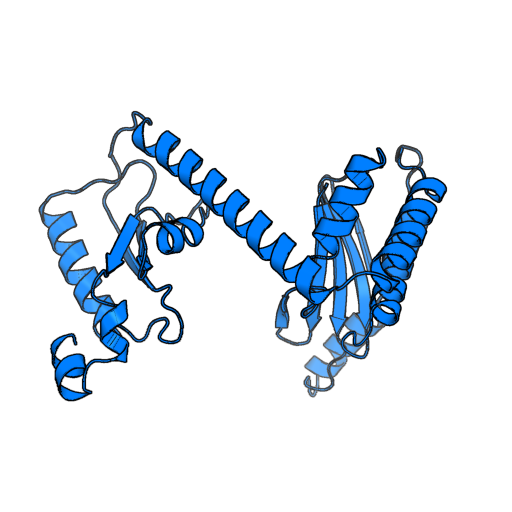 A N 1
ATOM 2012 C CA . THR A 1 235 ? -9.434 4.066 11.567 1.00 80.62 235 THR A CA 1
ATOM 2013 C C . THR A 1 235 ? -9.691 3.535 10.150 1.00 80.62 235 THR A C 1
ATOM 2015 O O . THR A 1 235 ? -10.299 4.201 9.316 1.00 80.62 235 THR A O 1
ATOM 2018 N N . VAL A 1 236 ? -9.205 2.330 9.839 1.00 67.38 236 VAL A N 1
ATOM 2019 C CA . VAL A 1 236 ? -9.408 1.695 8.526 1.00 67.38 236 VAL A CA 1
ATOM 2020 C C . VAL A 1 236 ? -10.755 0.969 8.472 1.00 67.38 236 VAL A C 1
ATOM 2022 O O . VAL A 1 236 ? -11.053 0.109 9.299 1.00 67.38 236 VAL A O 1
ATOM 2025 N N . ARG A 1 237 ? -11.569 1.284 7.458 1.00 61.72 237 ARG A N 1
ATOM 2026 C CA . ARG A 1 237 ? -12.809 0.562 7.144 1.00 61.72 237 ARG A CA 1
ATOM 2027 C C . ARG A 1 237 ? -12.470 -0.795 6.520 1.00 61.72 237 ARG A C 1
ATOM 2029 O O . ARG A 1 237 ? -11.958 -0.837 5.408 1.00 61.72 237 ARG A O 1
ATOM 2036 N N . ASN A 1 238 ? -12.789 -1.892 7.203 1.00 54.66 238 ASN A N 1
ATOM 2037 C CA . ASN A 1 238 ? -12.946 -3.195 6.558 1.00 54.66 238 ASN A CA 1
ATOM 2038 C C . ASN A 1 238 ? -14.450 -3.437 6.403 1.00 54.66 238 ASN A C 1
ATOM 2040 O O . ASN A 1 238 ? -15.183 -3.405 7.390 1.00 54.66 238 ASN A O 1
ATOM 2044 N N . GLU A 1 239 ? -14.922 -3.624 5.172 1.00 45.16 239 GLU A N 1
ATOM 2045 C CA . GLU A 1 239 ? -16.347 -3.618 4.803 1.00 45.16 239 GLU A CA 1
ATOM 2046 C C . GLU A 1 239 ? -17.196 -4.677 5.532 1.00 45.16 239 GLU A C 1
ATOM 2048 O O . GLU A 1 239 ? -18.419 -4.584 5.517 1.00 45.16 239 GLU A O 1
ATOM 2053 N N . ASN A 1 240 ? -16.568 -5.618 6.249 1.00 40.94 240 ASN A N 1
ATOM 2054 C CA . ASN A 1 240 ? -17.245 -6.648 7.043 1.00 40.94 240 ASN A CA 1
ATOM 2055 C C . ASN A 1 240 ? -16.902 -6.645 8.552 1.00 40.94 240 ASN A C 1
ATOM 2057 O O . ASN A 1 240 ? -17.528 -7.386 9.312 1.00 40.94 240 ASN A O 1
ATOM 2061 N N . CYS A 1 241 ? -15.960 -5.809 9.013 1.00 45.56 241 CYS A N 1
ATOM 2062 C CA . CYS A 1 241 ? -15.520 -5.725 10.415 1.00 45.56 241 CYS A CA 1
ATOM 2063 C C . CYS A 1 241 ? -15.307 -4.254 10.803 1.00 45.56 241 CYS A C 1
ATOM 2065 O O . CYS A 1 241 ? -14.374 -3.600 10.339 1.00 45.56 241 CYS A O 1
ATOM 2067 N N . TYR A 1 242 ? -16.195 -3.714 11.635 1.00 56.91 242 TYR A N 1
ATOM 2068 C CA . TYR A 1 242 ? -16.300 -2.274 11.857 1.00 56.91 242 TYR A CA 1
ATOM 2069 C C . TYR A 1 242 ? -15.343 -1.794 12.955 1.00 56.91 242 TYR A C 1
ATOM 2071 O O . TYR A 1 242 ? -15.574 -2.003 14.146 1.00 56.91 242 TYR A O 1
ATOM 2079 N N . VAL A 1 243 ? -14.302 -1.069 12.540 1.00 55.06 243 VAL A N 1
ATOM 2080 C CA . VAL A 1 243 ? -13.561 -0.129 13.389 1.00 55.06 243 VAL A CA 1
ATOM 2081 C C . VAL A 1 243 ? -14.174 1.249 13.200 1.00 55.06 243 VAL A C 1
ATOM 2083 O O . VAL A 1 243 ? -14.146 1.801 12.104 1.00 55.06 243 VAL A O 1
ATOM 2086 N N . CYS A 1 244 ? -14.822 1.780 14.235 1.00 62.91 244 CYS A N 1
ATOM 2087 C CA . CYS A 1 244 ? -15.630 2.997 14.114 1.00 62.91 244 CYS A CA 1
ATOM 2088 C C . CYS A 1 244 ? -15.523 3.960 15.293 1.00 62.91 244 CYS A C 1
ATOM 2090 O O . CYS A 1 244 ? -15.917 5.117 15.126 1.00 62.91 244 CYS A O 1
ATOM 2092 N N . GLY A 1 245 ? -15.033 3.517 16.452 1.00 74.50 245 GLY A N 1
ATOM 2093 C CA . GLY A 1 245 ? -14.833 4.405 17.590 1.00 74.50 245 GLY A CA 1
ATOM 2094 C C . GLY A 1 245 ? -13.447 5.031 17.584 1.00 74.50 245 GLY A C 1
ATOM 2095 O O . GLY A 1 245 ? -12.494 4.447 17.078 1.00 74.50 245 GLY A O 1
ATOM 2096 N N . ILE A 1 246 ? -13.353 6.214 18.177 1.00 83.81 246 ILE A N 1
ATOM 2097 C CA . ILE A 1 246 ? -12.095 6.895 18.463 1.00 83.81 246 ILE A CA 1
ATOM 2098 C C . ILE A 1 246 ? -12.088 7.191 19.956 1.00 83.81 246 ILE A C 1
ATOM 2100 O O . ILE A 1 246 ? -13.071 7.718 20.480 1.00 83.81 246 ILE A O 1
ATOM 2104 N N . ALA A 1 247 ? -10.990 6.865 20.624 1.00 84.25 247 ALA A N 1
ATOM 2105 C CA . ALA A 1 247 ? -10.714 7.272 21.988 1.00 84.25 247 ALA A CA 1
ATOM 2106 C C . ALA A 1 247 ? -9.324 7.910 22.048 1.00 84.25 247 ALA A C 1
ATOM 2108 O O . ALA A 1 247 ? -8.376 7.424 21.438 1.00 84.25 247 ALA A O 1
ATOM 2109 N N . VAL A 1 248 ? -9.209 9.009 22.790 1.00 83.69 248 VAL A N 1
ATOM 2110 C CA . VAL A 1 248 ? -7.949 9.739 22.946 1.00 83.69 248 VAL A CA 1
ATOM 2111 C C . VAL A 1 248 ? -7.539 9.702 24.408 1.00 83.69 248 VAL A C 1
ATOM 2113 O O . VAL A 1 248 ? -8.276 10.190 25.267 1.00 83.69 248 VAL A O 1
ATOM 2116 N N . LEU A 1 249 ? -6.359 9.154 24.689 1.00 79.00 249 LEU A N 1
ATOM 2117 C CA . LEU A 1 249 ? -5.762 9.164 26.023 1.00 79.00 249 LEU A CA 1
ATOM 2118 C C . LEU A 1 249 ? -4.822 10.361 26.142 1.00 79.00 249 LEU A C 1
ATOM 2120 O O . LEU A 1 249 ? -3.632 10.271 25.848 1.00 79.00 249 LEU A O 1
ATOM 2124 N N . LYS A 1 250 ? -5.370 11.498 26.579 1.00 68.00 250 LYS A N 1
ATOM 2125 C CA . LYS A 1 250 ? -4.620 12.761 26.696 1.00 68.00 250 LYS A CA 1
ATOM 2126 C C . LYS A 1 250 ? -3.405 12.648 27.625 1.00 68.00 250 LYS A C 1
ATOM 2128 O O . LYS A 1 250 ? -2.368 13.236 27.334 1.00 68.00 250 LYS A O 1
ATOM 2133 N N . ASP A 1 251 ? -3.507 11.831 28.671 1.00 66.44 251 ASP A N 1
ATOM 2134 C CA . ASP A 1 251 ? -2.451 11.651 29.676 1.00 66.44 251 ASP A CA 1
ATOM 2135 C C . ASP A 1 251 ? -1.322 10.705 29.212 1.00 66.44 251 ASP A C 1
ATOM 2137 O O . ASP A 1 251 ? -0.332 10.514 29.923 1.00 66.44 251 ASP A O 1
ATOM 2141 N N . TYR A 1 252 ? -1.431 10.113 28.012 1.00 67.69 252 TYR A N 1
ATOM 2142 C CA . TYR A 1 252 ? -0.419 9.201 27.467 1.00 67.69 252 TYR A CA 1
ATOM 2143 C C . TYR A 1 252 ? 0.944 9.876 27.263 1.00 67.69 252 TYR A C 1
ATOM 2145 O O . TYR A 1 252 ? 1.976 9.263 27.531 1.00 67.69 252 TYR A O 1
ATOM 2153 N N . LYS A 1 253 ? 0.981 11.148 26.841 1.00 64.19 253 LYS A N 1
ATOM 2154 C CA . LYS A 1 253 ? 2.254 11.863 26.611 1.00 64.19 253 LYS A CA 1
ATOM 2155 C C . LYS A 1 253 ? 3.127 11.940 27.866 1.00 64.19 253 LYS A C 1
ATOM 2157 O O . LYS A 1 253 ? 4.352 11.964 27.763 1.00 64.19 253 LYS A O 1
ATOM 2162 N N . ASP A 1 254 ? 2.504 11.917 29.041 1.00 64.50 254 ASP A N 1
ATOM 2163 C CA . ASP A 1 254 ? 3.204 11.919 30.322 1.00 64.50 254 ASP A CA 1
ATOM 2164 C C . ASP A 1 254 ? 3.437 10.508 30.872 1.00 64.50 254 ASP A C 1
ATOM 2166 O O . ASP A 1 254 ? 4.257 10.340 31.770 1.00 64.50 254 ASP A O 1
ATOM 2170 N N . TYR A 1 255 ? 2.804 9.470 30.310 1.00 66.06 255 TYR A N 1
ATOM 2171 C CA . TYR A 1 255 ? 2.998 8.078 30.728 1.00 66.06 255 TYR A CA 1
ATOM 2172 C C . TYR A 1 255 ? 4.457 7.631 30.630 1.00 66.06 255 TYR A C 1
ATOM 2174 O O . TYR A 1 255 ? 4.972 7.003 31.551 1.00 66.06 255 TYR A O 1
ATOM 2182 N N . GLN A 1 256 ? 5.162 8.005 29.559 1.00 63.09 256 GLN A N 1
ATOM 2183 C CA . GLN A 1 256 ? 6.588 7.686 29.422 1.00 63.09 256 GLN A CA 1
ATOM 2184 C C . GLN A 1 256 ? 7.455 8.340 30.509 1.00 63.09 256 GLN A C 1
ATOM 2186 O O . GLN A 1 256 ? 8.510 7.807 30.845 1.00 63.09 256 GLN A O 1
ATOM 2191 N N . LYS A 1 257 ? 7.003 9.465 31.076 1.00 69.44 257 LYS A N 1
ATOM 2192 C CA . LYS A 1 257 ? 7.702 10.221 32.125 1.00 69.44 257 LYS A CA 1
ATOM 2193 C C . LYS A 1 257 ? 7.302 9.796 33.541 1.00 69.44 257 LYS A C 1
ATOM 2195 O O . LYS A 1 257 ? 7.976 10.185 34.492 1.00 69.44 257 LYS A O 1
ATOM 2200 N N . LYS A 1 258 ? 6.221 9.023 33.691 1.00 69.06 258 LYS A N 1
ATOM 2201 C CA . LYS A 1 258 ? 5.773 8.476 34.977 1.00 69.06 258 LYS A CA 1
ATOM 2202 C C . LYS A 1 258 ? 6.754 7.416 35.480 1.00 69.06 258 LYS A C 1
ATOM 2204 O O . LYS A 1 258 ? 7.329 6.658 34.696 1.00 69.06 258 LYS A O 1
ATOM 2209 N N . LYS A 1 259 ? 6.932 7.341 36.798 1.00 75.56 259 LYS A N 1
ATOM 2210 C CA . LYS A 1 259 ? 7.706 6.275 37.453 1.00 75.56 259 LYS A CA 1
ATOM 2211 C C . LYS A 1 259 ? 6.991 4.932 37.291 1.00 75.56 259 LYS A C 1
ATOM 2213 O O . LYS A 1 259 ? 5.770 4.891 37.174 1.00 75.56 259 LYS A O 1
ATOM 2218 N N . GLU A 1 260 ? 7.723 3.823 37.357 1.00 68.81 260 GLU A N 1
ATOM 2219 C CA . GLU A 1 260 ? 7.141 2.470 37.251 1.00 68.81 260 GLU A CA 1
ATOM 2220 C C . GLU A 1 260 ? 6.027 2.212 38.282 1.00 68.81 260 GLU A C 1
ATOM 2222 O O . GLU A 1 260 ? 5.027 1.569 37.987 1.00 68.81 260 GLU A O 1
ATOM 2227 N N . GLU A 1 261 ? 6.140 2.791 39.477 1.00 68.88 261 GLU A N 1
ATOM 2228 C CA . GLU A 1 261 ? 5.114 2.727 40.528 1.00 68.88 261 GLU A CA 1
ATOM 2229 C C . GLU A 1 261 ? 3.824 3.477 40.158 1.00 68.88 261 GLU A C 1
ATOM 2231 O O . GLU A 1 261 ? 2.739 3.097 40.589 1.00 68.88 261 GLU A O 1
ATOM 2236 N N . GLU A 1 262 ? 3.932 4.547 39.369 1.00 62.84 262 GLU A N 1
ATOM 2237 C CA . GLU A 1 262 ? 2.797 5.334 38.880 1.00 62.84 262 GLU A CA 1
ATOM 2238 C C . GLU A 1 262 ? 2.152 4.674 37.659 1.00 62.84 262 GLU A C 1
ATOM 2240 O O . GLU A 1 262 ? 0.936 4.756 37.499 1.00 62.84 262 GLU A O 1
ATOM 2245 N N . LYS A 1 263 ? 2.947 3.988 36.829 1.00 63.12 263 LYS A N 1
ATOM 2246 C CA . LYS A 1 263 ? 2.452 3.173 35.712 1.00 63.12 263 LYS A CA 1
ATOM 2247 C C . LYS A 1 263 ? 1.628 1.983 36.213 1.00 63.12 263 LYS A C 1
ATOM 2249 O O . LYS A 1 263 ? 0.513 1.795 35.745 1.00 63.12 263 LYS A O 1
ATOM 2254 N N . LYS A 1 264 ? 2.087 1.302 37.271 1.00 58.12 264 LYS A N 1
ATOM 2255 C CA . LYS A 1 264 ? 1.357 0.213 37.957 1.00 58.12 264 LYS A CA 1
ATOM 2256 C C . LYS A 1 264 ? 0.019 0.607 38.597 1.00 58.12 264 LYS A C 1
ATOM 2258 O O . LYS A 1 264 ? -0.708 -0.260 39.055 1.00 58.12 264 LYS A O 1
ATOM 2263 N N . ARG A 1 265 ? -0.281 1.905 38.724 1.00 53.94 265 ARG A N 1
ATOM 2264 C CA . ARG A 1 265 ? -1.585 2.402 39.215 1.00 53.94 265 ARG A CA 1
ATOM 2265 C C . ARG A 1 265 ? -2.568 2.723 38.087 1.00 53.94 265 ARG A C 1
ATOM 2267 O O . ARG A 1 265 ? -3.713 3.061 38.373 1.00 53.94 265 ARG A O 1
ATOM 2274 N N . ILE A 1 266 ? -2.078 2.748 36.847 1.00 52.16 266 ILE A N 1
ATOM 2275 C CA . ILE A 1 266 ? -2.873 2.929 35.627 1.00 52.16 266 ILE A CA 1
ATOM 2276 C C . ILE A 1 266 ? -3.283 1.555 35.059 1.00 52.16 266 ILE A C 1
ATOM 2278 O O . ILE A 1 266 ? -4.313 1.482 34.391 1.00 52.16 266 ILE A O 1
ATOM 2282 N N . GLU A 1 267 ? -2.506 0.505 35.368 1.00 42.03 267 GLU A N 1
ATOM 2283 C CA . GLU A 1 267 ? -2.915 -0.915 35.347 1.00 42.03 267 GLU A CA 1
ATOM 2284 C C . GLU A 1 267 ? -4.169 -1.162 36.205 1.00 42.03 267 GLU A C 1
ATOM 2286 O O . GLU A 1 267 ? -5.076 -1.869 35.711 1.00 42.03 267 GLU A O 1
#

Nearest PDB structures (foldseek):
  3j95-assembly1_A  TM=1.521E-01  e=1.292E-02  Cricetulus griseus
  8fo7-assembly1_C  TM=3.346E-01  e=2.546E+00  Homo sapiens
  9c76-assembly1_B  TM=3.624E-01  e=4.775E+00  Homo sapiens
  6ojf-assembly1_B  TM=3.253E-01  e=4.484E+00  Homo sapiens
  8pk6-assembly2_C  TM=3.309E-01  e=3.713E+00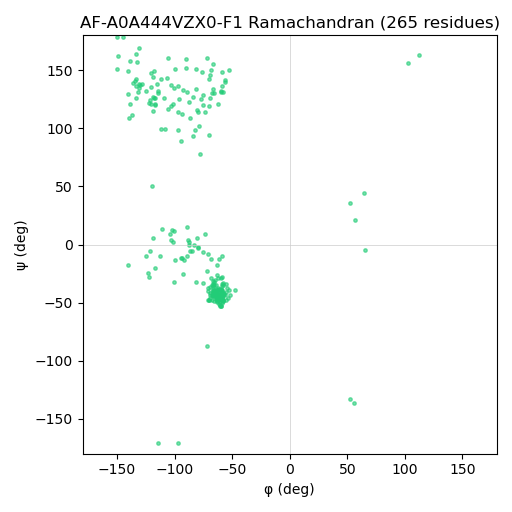  Homo sapiens

Organism: NCBI:txid459526

Secondary structure (DSSP, 8-state):
-EEEEEEEETTEE---PPTTSTTHHHHHHHHHHHTT---S-SEEEEEEEE--S---THHHHHHHHHHTT-SEEEE-SSEEEEEEEESS---SHHHHHHHHHHHHHHHHHT--TT----HHHHHHHHHHHHHHHHTS-HHHHHHHHHHHHHHHHHHHHHHHHHHHHH------EEP-EEEEEE--TTTGGGGTTTTHHHHHHHHHHHHHHTT-EESS-SEEEEEEESSHHHHHHT---BTTB-EEEEEE-TTHHHHTTS-HHHHTTT-

Foldseek 3Di:
DFEFEWEDEDVDTGDGADPLCRCVRVVLVVLCVVLVFDWQAQYEYEYEYEDDPPDDDPRVVVVVVVLVPDQDWDDDRHYTYTYHYDHDHDDDLVSVLVSVVVSVVVVVVVDDPPTPGDSVSSVVSSVVVSVVVVVDPSNVVSVVVVVVVLVVLLVVLVVVLVCVVPDDFDFDAEADFEAEFEDEPPQGPNLCPPCRRVVRVVVSVVCVVVVNGHGPAHYEYEYEYQDQSSSSSPLDDDPHHHDDHYHHDVCVVCLVVDDPVVSVVSD

Mean predicted aligned error: 8.42 Å

Sequence (267 aa):
MQIYFIKSGFNSYGGTFNEPFRYLGNIISDRFRTEGVEFPFKEIEIILALFSNKPKGKDKEIYNDWFNKLPRFYRGKNILSVTLPVFANEKSLEDIFQLIYRGFELIFAKKKKDDLYDIEKVKQVLSLLEIELQNTDLRKLNEEYESLLYQEALTRRTEDRKERENRSVENKKAIRDLRFYYHFENIGYRYFDPYDSEICDKILNKLRDRKFKLPDYTHLYIQVSDSFENSLYNTVRNENCYVCGIAVLKDYKDYQKKKEEEKKRIE